Protein AF-A0A388M2E2-F1 (afdb_monomer_lite)

Structure (mmCIF, N/CA/C/O backbone):
data_AF-A0A388M2E2-F1
#
_entry.id   AF-A0A388M2E2-F1
#
loop_
_atom_site.group_PDB
_atom_site.id
_atom_site.type_symbol
_atom_site.label_atom_id
_atom_site.label_alt_id
_atom_site.label_comp_id
_atom_site.label_asym_id
_atom_site.label_entity_id
_atom_site.label_seq_id
_atom_site.pdbx_PDB_ins_code
_atom_site.Cartn_x
_atom_site.Cartn_y
_atom_site.Cartn_z
_atom_site.occupancy
_atom_site.B_iso_or_equiv
_atom_site.auth_seq_id
_atom_site.auth_comp_id
_atom_site.auth_asym_id
_atom_site.auth_atom_id
_atom_site.pdbx_PDB_model_num
ATOM 1 N N . MET A 1 1 ? -31.362 -16.263 59.468 1.00 65.19 1 MET A N 1
ATOM 2 C CA . MET A 1 1 ? -30.295 -15.289 59.127 1.00 65.19 1 MET A CA 1
ATOM 3 C C . MET A 1 1 ? -28.972 -15.953 58.742 1.00 65.19 1 MET A C 1
ATOM 5 O O . MET A 1 1 ? -28.504 -15.689 57.646 1.00 65.19 1 MET A O 1
ATOM 9 N N . LEU A 1 2 ? -28.395 -16.846 59.559 1.00 76.81 2 LEU A N 1
ATOM 10 C CA . LEU A 1 2 ? -27.082 -17.465 59.278 1.00 76.81 2 LEU A CA 1
ATOM 11 C C . LEU A 1 2 ? -26.987 -18.224 57.939 1.00 76.81 2 LEU A C 1
ATOM 13 O O . LEU A 1 2 ? -25.990 -18.076 57.237 1.00 76.81 2 LEU A O 1
ATOM 17 N N . ALA A 1 3 ? -28.031 -18.966 57.554 1.00 77.00 3 ALA A N 1
ATOM 18 C CA . ALA A 1 3 ? -28.066 -19.722 56.294 1.00 77.00 3 ALA A CA 1
ATOM 19 C C . ALA A 1 3 ? -28.029 -18.829 55.033 1.00 77.00 3 ALA A C 1
ATOM 21 O O . ALA A 1 3 ? -27.384 -19.166 54.045 1.00 77.00 3 ALA A O 1
ATOM 22 N N . LEU A 1 4 ? -28.668 -17.653 55.077 1.00 78.56 4 LEU A N 1
ATOM 23 C CA . LEU A 1 4 ? -28.657 -16.691 53.965 1.00 78.56 4 LEU A CA 1
ATOM 24 C C . LEU A 1 4 ? -27.279 -16.037 53.791 1.00 78.56 4 LEU A C 1
ATOM 26 O O . LEU A 1 4 ? -26.837 -15.812 52.668 1.00 78.56 4 LEU A O 1
ATOM 30 N N . ILE A 1 5 ? -26.580 -15.777 54.899 1.00 79.69 5 ILE A N 1
ATOM 31 C CA . ILE A 1 5 ? -25.233 -15.189 54.893 1.00 79.69 5 ILE A CA 1
ATOM 32 C C . ILE A 1 5 ? -24.210 -16.179 54.314 1.00 79.69 5 ILE A C 1
ATOM 34 O O . ILE A 1 5 ? -23.323 -15.785 53.558 1.00 79.69 5 ILE A O 1
ATOM 38 N N . THR A 1 6 ? -24.347 -17.473 54.618 1.00 83.44 6 THR A N 1
ATOM 39 C CA . THR A 1 6 ? -23.452 -18.515 54.084 1.00 83.44 6 THR A CA 1
ATOM 40 C C . THR A 1 6 ? -23.667 -18.756 52.591 1.00 83.44 6 THR A C 1
ATOM 42 O O . THR A 1 6 ? -22.693 -18.886 51.849 1.00 83.44 6 THR A O 1
ATOM 45 N N . GLU A 1 7 ? -24.918 -18.748 52.130 1.00 82.12 7 GLU A N 1
ATOM 46 C CA . GLU A 1 7 ? -25.260 -18.866 50.707 1.00 82.12 7 GLU A CA 1
ATOM 47 C C . GLU A 1 7 ? -24.773 -17.652 49.895 1.00 82.12 7 GLU A C 1
ATOM 49 O O . GLU A 1 7 ? -24.170 -17.812 48.831 1.00 82.12 7 GLU A O 1
ATOM 54 N N . ALA A 1 8 ? -24.951 -16.432 50.415 1.00 81.81 8 ALA A N 1
ATOM 55 C CA . ALA A 1 8 ? -24.450 -15.215 49.775 1.00 81.81 8 ALA A CA 1
ATOM 56 C C . ALA A 1 8 ? -22.916 -15.213 49.652 1.00 81.81 8 ALA A C 1
ATOM 58 O O . ALA A 1 8 ? -22.382 -14.855 48.600 1.00 81.81 8 ALA A O 1
ATOM 59 N N . LYS A 1 9 ? -22.204 -15.680 50.687 1.00 88.44 9 LYS A N 1
ATOM 60 C CA . LYS A 1 9 ? -20.740 -15.802 50.671 1.00 88.44 9 LYS A CA 1
ATOM 61 C C . LYS A 1 9 ? -20.256 -16.821 49.635 1.00 88.44 9 LYS A C 1
ATOM 63 O O . LYS A 1 9 ? -19.400 -16.489 48.823 1.00 88.44 9 LYS A O 1
ATOM 68 N N . LYS A 1 10 ? -20.884 -18.002 49.564 1.00 87.94 10 LYS A N 1
ATOM 69 C CA . LYS A 1 10 ? -20.592 -18.998 48.516 1.00 87.94 10 LYS A CA 1
ATOM 70 C C . LYS A 1 10 ? -20.778 -18.435 47.107 1.00 87.94 10 LYS A C 1
ATOM 72 O O . LYS A 1 10 ? -19.951 -18.688 46.234 1.00 87.94 10 LYS A O 1
ATOM 77 N N . ARG A 1 11 ? -21.843 -17.664 46.865 1.00 83.56 11 ARG A N 1
ATOM 78 C CA . ARG A 1 11 ? -22.083 -17.042 45.551 1.00 83.56 11 ARG A CA 1
ATOM 79 C C . ARG A 1 11 ? -21.038 -15.984 45.210 1.00 83.56 11 ARG A C 1
ATOM 81 O O . ARG A 1 11 ? -20.602 -15.936 44.062 1.00 83.56 11 ARG A O 1
ATOM 88 N N . ALA A 1 12 ? -20.613 -15.184 46.187 1.00 84.75 12 ALA A N 1
ATOM 89 C CA . ALA A 1 12 ? -19.536 -14.214 46.007 1.00 84.75 12 ALA A CA 1
ATOM 90 C C . ALA A 1 12 ? -18.203 -14.902 45.660 1.00 84.75 12 ALA A C 1
ATOM 92 O O . ALA A 1 12 ? -17.542 -14.497 44.705 1.00 84.75 12 ALA A O 1
ATOM 93 N N . ASP A 1 13 ? -17.860 -15.991 46.352 1.00 87.94 13 ASP A N 1
ATOM 94 C CA . ASP A 1 13 ? -16.631 -16.754 46.100 1.00 87.94 13 ASP A CA 1
ATOM 95 C C . ASP A 1 13 ? -16.640 -17.410 44.705 1.00 87.94 13 ASP A C 1
ATOM 97 O O . ASP A 1 13 ? -15.651 -17.357 43.970 1.00 87.94 13 ASP A O 1
ATOM 101 N N . VAL A 1 14 ? -17.784 -17.963 44.280 1.00 88.12 14 VAL A N 1
ATOM 102 C CA . VAL A 1 14 ? -17.957 -18.527 42.928 1.00 88.12 14 VAL A CA 1
ATOM 103 C C . VAL A 1 14 ? -17.875 -17.442 41.848 1.00 88.12 14 VAL A C 1
ATOM 105 O O . VAL A 1 14 ? -17.268 -17.665 40.797 1.00 88.12 14 VAL A O 1
ATOM 108 N N . ALA A 1 15 ? -18.455 -16.263 42.088 1.00 87.69 15 ALA A N 1
ATOM 109 C CA . ALA A 1 15 ? -18.378 -15.133 41.165 1.00 87.69 15 ALA A CA 1
ATOM 110 C C . ALA A 1 15 ? -16.941 -14.599 41.034 1.00 87.69 15 ALA A C 1
ATOM 112 O O . ALA A 1 15 ? -16.475 -14.363 39.917 1.00 87.69 15 ALA A O 1
ATOM 113 N N . ALA A 1 16 ? -16.208 -14.490 42.146 1.00 87.50 16 ALA A N 1
ATOM 114 C CA . ALA A 1 16 ? -14.804 -14.088 42.158 1.00 87.50 16 ALA A CA 1
ATOM 115 C C . ALA A 1 16 ? -13.913 -15.098 41.413 1.00 87.50 16 ALA A C 1
ATOM 117 O O . ALA A 1 16 ? -13.085 -14.706 40.589 1.00 87.50 16 ALA A O 1
ATOM 118 N N . ALA A 1 17 ? -14.132 -16.400 41.622 1.00 89.38 17 ALA A N 1
ATOM 119 C CA . ALA A 1 17 ? -13.408 -17.454 40.913 1.00 89.38 17 ALA A CA 1
ATOM 120 C C . ALA A 1 17 ? -13.684 -17.443 39.397 1.00 89.38 17 ALA A C 1
ATOM 122 O O . ALA A 1 17 ? -12.762 -17.626 38.598 1.00 89.38 17 ALA A O 1
ATOM 123 N N . LYS A 1 18 ? -14.935 -17.189 38.980 1.00 88.62 18 LYS A N 1
ATOM 124 C CA . LYS A 1 18 ? -15.288 -17.022 37.559 1.00 88.62 18 LYS A CA 1
ATOM 125 C C . LYS A 1 18 ? -14.625 -15.794 36.938 1.00 88.62 18 LYS A C 1
ATOM 127 O O . LYS A 1 18 ? -14.090 -15.908 35.840 1.00 88.62 18 LYS A O 1
ATOM 132 N N . LYS A 1 19 ? -14.635 -14.651 37.632 1.00 90.06 19 LYS A N 1
ATOM 133 C CA . LYS A 1 19 ? -13.998 -13.415 37.154 1.00 90.06 19 LYS A CA 1
ATOM 134 C C . LYS A 1 19 ? -12.493 -13.605 36.960 1.00 90.06 19 LYS A C 1
ATOM 136 O O . LYS A 1 19 ? -11.978 -13.275 35.900 1.00 90.06 19 LYS A O 1
ATOM 141 N N . LYS A 1 20 ? -11.820 -14.235 37.927 1.00 91.38 20 LYS A N 1
ATOM 142 C CA . LYS A 1 20 ? -10.388 -14.542 37.830 1.00 91.38 20 LYS A CA 1
ATOM 143 C C . LYS A 1 20 ? -10.070 -15.450 36.636 1.00 91.38 20 LYS A C 1
ATOM 145 O O . LYS A 1 20 ? -9.162 -15.157 35.873 1.00 91.38 20 LYS A O 1
ATOM 150 N N . LYS A 1 21 ? -10.876 -16.496 36.404 1.00 89.94 21 LYS A N 1
ATOM 151 C CA . LYS A 1 21 ? -10.732 -17.349 35.210 1.00 89.94 21 LYS A CA 1
ATOM 152 C C . LYS A 1 21 ? -10.938 -16.591 33.894 1.00 89.94 21 LYS A C 1
ATOM 154 O O . LYS A 1 21 ? -10.270 -16.913 32.918 1.00 89.94 21 LYS A O 1
ATOM 159 N N . ALA A 1 22 ? -11.862 -15.632 33.850 1.00 89.00 22 ALA A N 1
ATOM 160 C CA . ALA A 1 22 ? -12.088 -14.813 32.661 1.00 89.00 22 ALA A CA 1
ATOM 161 C C . ALA A 1 22 ? -10.900 -13.877 32.384 1.00 89.00 22 ALA A C 1
ATOM 163 O O . ALA A 1 22 ? -10.434 -13.823 31.250 1.00 89.00 22 ALA A O 1
ATOM 164 N N . GLU A 1 23 ? -10.364 -13.224 33.419 1.00 90.75 23 GLU A N 1
ATOM 165 C CA . GLU A 1 23 ? -9.167 -12.377 33.311 1.00 90.75 23 GLU A CA 1
ATOM 166 C C . GLU A 1 23 ? -7.929 -13.180 32.883 1.00 90.75 23 GLU A C 1
ATOM 168 O O . GLU A 1 23 ? -7.168 -12.736 32.024 1.00 90.75 23 GLU A O 1
ATOM 173 N N . ASP A 1 24 ? -7.736 -14.384 33.428 1.00 92.44 24 ASP A N 1
ATOM 174 C CA . ASP A 1 24 ? -6.622 -15.257 33.041 1.00 92.44 24 ASP A CA 1
ATOM 175 C C . ASP A 1 24 ? -6.755 -15.728 31.578 1.00 92.44 24 ASP A C 1
ATOM 177 O O . ASP A 1 24 ? -5.767 -15.770 30.841 1.00 92.44 24 ASP A O 1
ATOM 181 N N . ALA A 1 25 ? -7.979 -16.019 31.120 1.00 92.38 25 ALA A N 1
ATOM 182 C CA . ALA A 1 25 ? -8.248 -16.373 29.726 1.00 92.38 25 ALA A CA 1
ATOM 183 C C . ALA A 1 25 ? -8.039 -15.189 28.762 1.00 92.38 25 ALA A C 1
ATOM 185 O O . ALA A 1 25 ? -7.549 -15.380 27.648 1.00 92.38 25 ALA A O 1
ATOM 186 N N . GLU A 1 26 ? -8.385 -13.969 29.175 1.00 90.75 26 GLU A N 1
ATOM 187 C CA . GLU A 1 26 ? -8.148 -12.752 28.393 1.00 90.75 26 GLU A CA 1
ATOM 188 C C . GLU A 1 26 ? -6.651 -12.434 28.287 1.00 90.75 26 GLU A C 1
ATOM 190 O O . GLU A 1 26 ? -6.152 -12.189 27.188 1.00 90.75 26 GLU A O 1
ATOM 195 N N . LYS A 1 27 ? -5.899 -12.557 29.389 1.00 93.19 27 LYS A N 1
ATOM 196 C CA . LYS A 1 27 ? -4.433 -12.429 29.376 1.00 93.19 27 LYS A CA 1
ATOM 197 C C . LYS A 1 27 ? -3.777 -13.447 28.449 1.00 93.19 27 LYS A C 1
ATOM 199 O O . LYS A 1 27 ? -2.892 -13.078 27.681 1.00 93.19 27 LYS A O 1
ATOM 204 N N . ALA A 1 28 ? -4.226 -14.703 28.476 1.00 93.81 28 ALA A N 1
ATOM 205 C CA . ALA A 1 28 ? -3.719 -15.735 27.574 1.00 93.81 28 ALA A CA 1
ATOM 206 C C . ALA A 1 28 ? -3.983 -15.394 26.096 1.00 93.81 28 ALA A C 1
ATOM 208 O O . ALA A 1 28 ? -3.112 -15.594 25.251 1.00 93.81 28 ALA A O 1
ATOM 209 N N . ARG A 1 29 ? -5.156 -14.826 25.781 1.00 93.94 29 ARG A N 1
ATOM 210 C CA . ARG A 1 29 ? -5.484 -14.361 24.424 1.00 93.94 29 ARG A CA 1
ATOM 211 C C . ARG A 1 29 ? -4.607 -13.198 23.975 1.00 93.94 29 ARG A C 1
ATOM 213 O O . ARG A 1 29 ? -4.099 -13.240 22.860 1.00 93.94 29 ARG A O 1
ATOM 220 N N . LEU A 1 30 ? -4.402 -12.194 24.827 1.00 94.12 30 LEU A N 1
ATOM 221 C CA . LEU A 1 30 ? -3.524 -11.061 24.514 1.00 94.12 30 LEU A CA 1
ATOM 222 C C . LEU A 1 30 ? -2.086 -11.518 24.249 1.00 94.12 30 LEU A C 1
ATOM 224 O O . LEU A 1 30 ? -1.450 -11.048 23.310 1.00 94.12 30 LEU A O 1
ATOM 228 N N . LEU A 1 31 ? -1.599 -12.481 25.033 1.00 95.12 31 LEU A N 1
ATOM 229 C CA . LEU A 1 31 ? -0.253 -13.025 24.878 1.00 95.12 31 LEU A CA 1
ATOM 230 C C . LEU A 1 31 ? -0.099 -13.796 23.555 1.00 95.12 31 LEU A C 1
ATOM 232 O O . LEU A 1 31 ? 0.913 -13.641 22.877 1.00 95.12 31 LEU A O 1
ATOM 236 N N . ALA A 1 32 ? -1.122 -14.552 23.144 1.00 93.56 32 ALA A N 1
ATOM 237 C CA . ALA A 1 32 ? -1.141 -15.229 21.846 1.00 93.56 32 ALA A CA 1
ATOM 238 C C . ALA A 1 32 ? -1.158 -14.242 20.662 1.00 93.56 32 ALA A C 1
ATOM 240 O O . ALA A 1 32 ? -0.461 -14.458 19.673 1.00 93.56 32 ALA A O 1
ATOM 241 N N . ILE A 1 33 ? -1.913 -13.141 20.770 1.00 92.62 33 ILE A N 1
ATOM 242 C CA . ILE A 1 33 ? -1.956 -12.091 19.738 1.00 92.62 33 ILE A CA 1
ATOM 243 C C . ILE A 1 33 ? -0.591 -11.407 19.601 1.00 92.62 33 ILE A C 1
ATOM 245 O O . ILE A 1 33 ? -0.113 -11.221 18.484 1.00 92.62 33 ILE A O 1
ATOM 249 N N . GLU A 1 34 ? 0.064 -11.069 20.715 1.00 92.44 34 GLU A N 1
ATOM 250 C CA . GLU A 1 34 ? 1.387 -10.436 20.673 1.00 92.44 34 GLU A CA 1
ATOM 251 C C . GLU A 1 34 ? 2.455 -11.388 20.117 1.00 92.44 34 GLU A C 1
ATOM 253 O O . GLU A 1 34 ? 3.301 -10.969 19.329 1.00 92.44 34 GLU A O 1
ATOM 258 N N . GLN A 1 35 ? 2.394 -12.682 20.448 1.00 93.56 35 GLN A N 1
ATOM 259 C CA . GLN A 1 35 ? 3.287 -13.681 19.854 1.00 93.56 35 GLN A CA 1
ATOM 260 C C . GLN A 1 35 ? 3.105 -13.793 18.338 1.00 93.56 35 GLN A C 1
ATOM 262 O O . GLN A 1 35 ? 4.100 -13.815 17.613 1.00 93.56 35 GLN A O 1
ATOM 267 N N . GLN A 1 36 ? 1.859 -13.814 17.855 1.00 91.69 36 GLN A N 1
ATOM 268 C CA . GLN A 1 36 ? 1.579 -13.826 16.420 1.00 91.69 36 GLN A CA 1
ATOM 269 C C . GLN A 1 36 ? 2.138 -12.570 15.743 1.00 91.69 36 GLN A C 1
ATOM 271 O O . GLN A 1 36 ? 2.840 -12.671 14.740 1.00 91.69 36 GLN A O 1
ATOM 276 N N . ARG A 1 37 ? 1.911 -11.392 16.341 1.00 92.44 37 ARG A N 1
ATOM 277 C CA . ARG A 1 37 ? 2.436 -10.116 15.836 1.00 92.44 37 ARG A CA 1
ATOM 278 C C . ARG A 1 37 ? 3.959 -10.145 15.705 1.00 92.44 37 ARG A C 1
ATOM 280 O O . ARG A 1 37 ? 4.489 -9.709 14.688 1.00 92.44 37 ARG A O 1
ATOM 287 N N . GLN A 1 38 ? 4.663 -10.670 16.710 1.00 92.75 38 GLN A N 1
ATOM 288 C CA . GLN A 1 38 ? 6.124 -10.774 16.679 1.00 92.75 38 GLN A CA 1
ATOM 289 C C . GLN A 1 38 ? 6.629 -11.759 15.623 1.00 92.75 38 GLN A C 1
ATOM 291 O O . GLN A 1 38 ? 7.652 -11.491 14.992 1.00 92.75 38 GLN A O 1
ATOM 296 N N . GLN A 1 39 ? 5.927 -12.874 15.402 1.00 90.44 39 GLN A N 1
ATOM 297 C CA . GLN A 1 39 ? 6.268 -13.803 14.324 1.00 90.44 39 GLN A CA 1
ATOM 298 C C . GLN A 1 39 ? 6.096 -13.146 12.957 1.00 90.44 39 GLN A C 1
ATOM 300 O O . GLN A 1 39 ? 7.040 -13.157 12.169 1.00 90.44 39 GLN A O 1
ATOM 305 N N . ASP A 1 40 ? 4.952 -12.504 12.717 1.00 89.19 40 ASP A N 1
ATOM 306 C CA . ASP A 1 40 ? 4.664 -11.811 11.461 1.00 89.19 40 ASP A CA 1
ATOM 307 C C . ASP A 1 40 ? 5.710 -10.708 11.191 1.00 89.19 40 ASP A C 1
ATOM 309 O O . ASP A 1 40 ? 6.256 -10.599 10.085 1.00 89.19 40 ASP A O 1
ATOM 313 N N . GLU A 1 41 ? 6.077 -9.943 12.226 1.00 90.25 41 GLU A N 1
ATOM 314 C CA . GLU A 1 41 ? 7.121 -8.914 12.170 1.00 90.25 41 GLU A CA 1
ATOM 315 C C . GLU A 1 41 ? 8.513 -9.503 11.866 1.00 90.25 41 GLU A C 1
ATOM 317 O O . GLU A 1 41 ? 9.282 -8.930 11.091 1.00 90.25 41 GLU A O 1
ATOM 322 N N . ALA A 1 42 ? 8.847 -10.671 12.418 1.00 89.81 42 ALA A N 1
ATOM 323 C CA . ALA A 1 42 ? 10.105 -11.351 12.120 1.00 89.81 42 ALA A CA 1
ATOM 324 C C . ALA A 1 42 ? 10.152 -11.844 10.664 1.00 89.81 42 ALA A C 1
ATOM 326 O O . ALA A 1 42 ? 11.127 -11.578 9.959 1.00 89.81 42 ALA A O 1
ATOM 327 N N . THR A 1 43 ? 9.087 -12.489 10.175 1.00 87.88 43 THR A N 1
ATOM 328 C CA . THR A 1 43 ? 9.005 -12.946 8.775 1.00 87.88 43 THR A CA 1
ATOM 329 C C . THR A 1 43 ? 9.103 -11.800 7.774 1.00 87.88 43 THR A C 1
ATOM 331 O O . THR A 1 43 ? 9.783 -11.930 6.754 1.00 87.88 43 THR A O 1
ATOM 334 N N . THR A 1 44 ? 8.462 -10.664 8.059 1.00 85.44 44 THR A N 1
ATOM 335 C CA . THR A 1 44 ? 8.522 -9.489 7.177 1.00 85.44 44 THR A CA 1
ATOM 336 C C . THR A 1 44 ? 9.921 -8.873 7.151 1.00 85.44 44 THR A C 1
ATOM 338 O O . THR A 1 44 ? 10.428 -8.582 6.066 1.00 85.44 44 THR A O 1
ATOM 341 N N . LYS A 1 45 ? 10.598 -8.769 8.304 1.00 88.12 45 LYS A N 1
ATOM 342 C CA . LY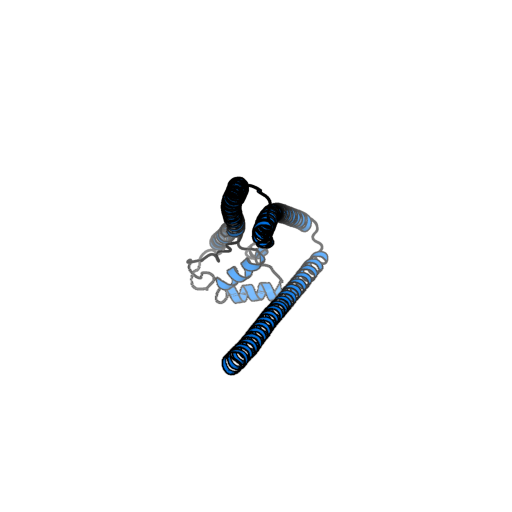S A 1 45 ? 11.997 -8.313 8.390 1.00 88.12 45 LYS A CA 1
ATOM 343 C C . LYS A 1 45 ? 12.959 -9.208 7.607 1.00 88.12 45 LYS A C 1
ATOM 345 O O . LYS A 1 45 ? 13.802 -8.697 6.873 1.00 88.12 45 LYS A O 1
ATOM 350 N N . THR A 1 46 ? 12.827 -10.532 7.712 1.00 90.12 46 THR A N 1
ATOM 351 C CA . THR A 1 46 ? 13.683 -11.469 6.963 1.00 90.12 46 THR A CA 1
ATOM 352 C C . THR A 1 46 ? 13.494 -11.332 5.452 1.00 90.12 46 THR A C 1
ATOM 354 O O . THR A 1 46 ? 14.478 -11.300 4.712 1.00 90.12 46 THR A O 1
ATOM 357 N N . ALA A 1 47 ? 12.249 -11.206 4.986 1.00 83.00 47 ALA A N 1
ATOM 358 C CA . ALA A 1 47 ? 11.959 -11.050 3.563 1.00 83.00 47 ALA A CA 1
ATOM 359 C C . ALA A 1 47 ? 12.520 -9.736 2.987 1.00 83.00 47 ALA A C 1
ATOM 361 O O . ALA A 1 47 ? 13.025 -9.719 1.859 1.00 83.00 47 ALA A O 1
ATOM 362 N N . ASP A 1 48 ? 12.451 -8.640 3.748 1.00 76.81 48 ASP A N 1
ATOM 363 C CA . ASP A 1 48 ? 12.983 -7.351 3.298 1.00 76.81 48 ASP A CA 1
ATOM 364 C C . ASP A 1 48 ? 14.520 -7.337 3.264 1.00 76.81 48 ASP A C 1
ATOM 366 O O . ASP A 1 48 ? 15.116 -6.856 2.296 1.00 76.81 48 ASP A O 1
ATOM 370 N N . GLU A 1 49 ? 15.173 -7.968 4.245 1.00 83.38 49 GLU A N 1
ATOM 371 C CA . GLU A 1 49 ? 16.631 -8.131 4.250 1.00 83.38 49 GLU A CA 1
ATOM 372 C C . GLU A 1 49 ? 17.107 -8.964 3.051 1.00 83.38 49 GLU A C 1
ATOM 374 O O . GLU A 1 49 ? 18.020 -8.557 2.328 1.00 83.38 49 GLU A O 1
ATOM 379 N N . GLU A 1 50 ? 16.441 -10.081 2.744 1.00 81.00 50 GLU A N 1
ATOM 380 C CA . GLU A 1 50 ? 16.780 -10.899 1.575 1.00 81.00 50 GLU A CA 1
ATOM 381 C C . GLU A 1 50 ? 16.607 -10.111 0.263 1.00 81.00 50 GLU A C 1
ATOM 383 O O . GLU A 1 50 ? 17.455 -10.154 -0.639 1.00 81.00 50 GLU A O 1
ATOM 388 N N . ARG A 1 51 ? 15.531 -9.321 0.157 1.00 76.12 51 ARG A N 1
ATOM 389 C CA . ARG A 1 51 ? 15.298 -8.432 -0.986 1.00 76.12 51 ARG A CA 1
ATOM 390 C C . ARG A 1 51 ? 16.395 -7.372 -1.109 1.00 76.12 51 ARG A C 1
ATOM 392 O O . ARG A 1 51 ? 16.827 -7.072 -2.227 1.00 76.12 51 ARG A O 1
ATOM 399 N N . ASN A 1 52 ? 16.854 -6.805 0.002 1.00 72.19 52 ASN A N 1
ATOM 400 C CA . ASN A 1 52 ? 17.931 -5.816 0.021 1.00 72.19 52 ASN A CA 1
ATOM 401 C C . ASN A 1 52 ? 19.277 -6.427 -0.363 1.00 72.19 52 ASN A C 1
ATOM 403 O O . ASN A 1 52 ? 19.991 -5.846 -1.183 1.00 72.19 52 ASN A O 1
ATOM 407 N N . GLN A 1 53 ? 19.589 -7.632 0.109 1.00 75.75 53 GLN A N 1
ATOM 408 C CA . GLN A 1 53 ? 20.798 -8.344 -0.303 1.00 75.75 53 GLN A CA 1
ATOM 409 C C . GLN A 1 53 ? 20.803 -8.654 -1.802 1.00 75.75 53 GLN A C 1
ATOM 411 O O . GLN A 1 53 ? 21.807 -8.416 -2.481 1.00 75.75 53 GLN A O 1
ATOM 416 N N . ARG A 1 54 ? 19.668 -9.099 -2.358 1.00 73.62 54 ARG A N 1
ATOM 417 C CA . ARG A 1 54 ? 19.521 -9.312 -3.808 1.00 73.62 54 ARG A CA 1
ATOM 418 C C . ARG A 1 54 ? 19.740 -8.016 -4.592 1.00 73.62 54 ARG A C 1
ATOM 420 O O . ARG A 1 54 ? 20.499 -8.017 -5.559 1.00 73.62 54 ARG A O 1
ATOM 427 N N . ARG A 1 55 ? 19.147 -6.899 -4.147 1.00 70.69 55 ARG A N 1
ATOM 428 C CA . ARG A 1 55 ? 19.351 -5.573 -4.760 1.00 70.69 55 ARG A CA 1
ATOM 429 C C . ARG A 1 55 ? 20.815 -5.138 -4.713 1.00 70.69 55 ARG A C 1
ATOM 431 O O . ARG A 1 55 ? 21.345 -4.706 -5.730 1.00 70.69 55 ARG A O 1
ATOM 438 N N . LYS A 1 56 ? 21.487 -5.319 -3.574 1.00 72.00 56 LYS A N 1
ATOM 439 C CA . LYS A 1 56 ? 22.904 -4.970 -3.398 1.00 72.00 56 LYS A CA 1
ATOM 440 C C . LYS A 1 56 ? 23.817 -5.794 -4.310 1.00 72.00 56 LYS A C 1
ATOM 442 O O . LYS A 1 56 ? 24.761 -5.254 -4.879 1.00 72.00 56 LYS A O 1
ATOM 447 N N . LYS A 1 57 ? 23.514 -7.084 -4.505 1.00 75.38 57 LYS A N 1
ATOM 448 C CA . LYS A 1 57 ? 24.256 -7.961 -5.424 1.00 75.38 57 LYS A CA 1
ATOM 449 C C . LYS A 1 57 ? 24.093 -7.537 -6.886 1.00 75.38 57 LYS A C 1
ATOM 451 O O . LYS A 1 57 ? 25.086 -7.498 -7.606 1.00 75.38 57 LYS A O 1
ATOM 456 N N . ILE A 1 58 ? 22.871 -7.193 -7.301 1.00 69.62 58 ILE A N 1
ATOM 457 C CA . ILE A 1 58 ? 22.588 -6.686 -8.653 1.00 69.62 58 ILE A CA 1
ATOM 458 C C . ILE A 1 58 ? 23.322 -5.361 -8.875 1.00 69.62 58 ILE A C 1
ATOM 460 O O . ILE A 1 58 ? 24.090 -5.246 -9.824 1.00 69.62 58 ILE A O 1
ATOM 464 N N . PHE A 1 59 ? 23.174 -4.412 -7.947 1.00 55.72 59 PHE A N 1
ATOM 465 C CA . PHE A 1 59 ? 23.798 -3.094 -8.039 1.00 55.72 59 PHE A CA 1
ATOM 466 C C . PHE A 1 59 ? 25.328 -3.177 -8.149 1.00 55.72 59 PHE A C 1
ATOM 468 O O . PHE A 1 59 ? 25.919 -2.538 -9.012 1.00 55.72 59 PHE A O 1
ATOM 475 N N . ASN A 1 60 ? 25.976 -4.021 -7.338 1.00 60.00 60 ASN A N 1
ATOM 476 C CA . ASN A 1 60 ? 27.432 -4.188 -7.373 1.00 60.00 60 ASN A CA 1
ATOM 477 C C . ASN A 1 60 ? 27.936 -4.949 -8.614 1.00 60.00 60 ASN A C 1
ATOM 479 O O . ASN A 1 60 ? 29.057 -4.704 -9.059 1.00 60.00 60 ASN A O 1
ATOM 483 N N . GLY A 1 61 ? 27.151 -5.890 -9.147 1.00 59.25 61 GLY A N 1
ATOM 484 C CA . GLY A 1 61 ? 27.511 -6.647 -10.350 1.00 59.25 61 GLY A CA 1
ATOM 485 C C . GLY A 1 61 ? 27.388 -5.812 -11.625 1.00 59.25 61 GLY A C 1
ATOM 486 O O . GLY A 1 61 ? 28.282 -5.835 -12.468 1.00 59.25 61 GLY A O 1
ATOM 487 N N . GLU A 1 62 ? 26.312 -5.033 -11.729 1.00 52.25 62 GLU A N 1
ATOM 488 C CA . GLU A 1 62 ? 26.008 -4.194 -12.891 1.00 52.25 62 GLU A CA 1
ATOM 489 C C . GLU A 1 62 ? 26.967 -2.997 -13.004 1.00 52.25 62 GLU A C 1
ATOM 491 O O . GLU A 1 62 ? 27.408 -2.660 -14.103 1.00 52.25 62 GLU A O 1
ATOM 496 N N . TRP A 1 63 ? 27.376 -2.409 -11.872 1.00 47.34 63 TRP A N 1
ATOM 497 C CA . TRP A 1 63 ? 28.378 -1.337 -11.859 1.00 47.34 63 TRP A CA 1
ATOM 498 C C . TRP A 1 63 ? 29.783 -1.821 -12.241 1.00 47.34 63 TRP A C 1
ATOM 500 O O . TRP A 1 63 ? 30.447 -1.174 -13.049 1.00 47.34 63 TRP A O 1
ATOM 510 N N . ARG A 1 64 ? 30.233 -2.973 -11.716 1.00 52.03 64 ARG A N 1
ATOM 511 C CA . ARG A 1 64 ? 31.594 -3.495 -11.954 1.00 52.03 64 ARG A CA 1
ATOM 512 C C . ARG A 1 64 ? 31.846 -3.829 -13.427 1.00 52.03 64 ARG A C 1
ATOM 514 O O . ARG A 1 64 ? 32.875 -3.435 -13.965 1.00 52.03 64 ARG A O 1
ATOM 521 N N . ALA A 1 65 ? 30.883 -4.476 -14.086 1.00 54.41 65 ALA A N 1
ATOM 522 C CA . ALA A 1 65 ? 30.989 -4.848 -15.500 1.00 54.41 65 ALA A CA 1
ATOM 523 C C . ALA A 1 65 ? 31.019 -3.630 -16.446 1.00 54.41 65 ALA A C 1
ATOM 525 O O . ALA A 1 65 ? 31.495 -3.723 -17.576 1.00 54.41 65 ALA A O 1
ATOM 526 N N . LYS A 1 66 ? 30.508 -2.478 -15.995 1.00 49.75 66 LYS A N 1
ATOM 527 C CA . LYS A 1 66 ? 30.413 -1.257 -16.801 1.00 49.75 66 LYS A CA 1
ATOM 528 C C . LYS A 1 66 ? 31.658 -0.376 -16.701 1.00 49.75 66 LYS A C 1
ATOM 530 O O . LYS A 1 66 ? 32.016 0.253 -17.688 1.00 49.75 66 LYS A O 1
ATOM 535 N N . THR A 1 67 ? 32.344 -0.381 -15.557 1.00 50.12 67 THR A N 1
ATOM 536 C CA . THR A 1 67 ? 33.642 0.298 -15.370 1.00 50.12 67 THR A CA 1
ATOM 537 C C . THR A 1 67 ? 34.795 -0.341 -16.150 1.00 50.12 67 THR A C 1
ATOM 539 O O . THR A 1 67 ? 35.777 0.336 -16.432 1.00 50.12 67 THR A O 1
ATOM 542 N N . GLU A 1 68 ? 34.679 -1.617 -16.523 1.00 53.00 68 GLU A N 1
ATOM 543 C CA . GLU A 1 68 ? 35.717 -2.363 -17.256 1.00 53.00 68 GLU A CA 1
ATOM 544 C C . GLU A 1 68 ? 35.653 -2.161 -18.786 1.00 53.00 68 GLU A C 1
ATOM 546 O O . GLU A 1 68 ? 36.657 -2.321 -19.477 1.00 53.00 68 GLU A O 1
ATOM 551 N N . ASN A 1 69 ? 34.508 -1.725 -19.329 1.00 52.34 69 ASN A N 1
ATOM 552 C CA . ASN A 1 69 ? 34.311 -1.480 -20.762 1.00 52.34 69 ASN A CA 1
ATOM 553 C C . ASN A 1 69 ? 34.487 0.015 -21.097 1.00 52.34 69 ASN A C 1
ATOM 555 O O . ASN A 1 69 ? 33.520 0.774 -21.139 1.00 52.34 69 ASN A O 1
ATOM 559 N N . GLY A 1 70 ? 35.727 0.447 -21.341 1.00 52.25 70 GLY A N 1
ATOM 560 C CA . GLY A 1 70 ? 36.137 1.845 -21.564 1.00 52.25 70 GLY A CA 1
ATOM 561 C C . GLY A 1 70 ? 35.611 2.551 -22.831 1.00 52.25 70 GLY A C 1
ATOM 562 O O . GLY A 1 70 ? 36.404 2.961 -23.675 1.00 52.25 70 GLY A O 1
ATOM 563 N N . LYS A 1 71 ? 34.293 2.755 -22.963 1.00 53.69 71 LYS A N 1
ATOM 564 C CA . LYS A 1 71 ? 33.675 3.675 -23.943 1.00 53.69 71 LYS A CA 1
ATOM 565 C C . LYS A 1 71 ? 33.014 4.853 -23.224 1.00 53.69 71 LYS A C 1
ATOM 567 O O . LYS A 1 71 ? 31.895 4.745 -22.732 1.00 53.69 71 LYS A O 1
ATOM 572 N N . MET A 1 72 ? 33.723 5.977 -23.166 1.00 51.22 72 MET A N 1
ATOM 573 C CA . MET A 1 72 ? 33.381 7.137 -22.332 1.00 51.22 72 MET A CA 1
ATOM 574 C C . MET A 1 72 ? 32.201 7.972 -22.878 1.00 51.22 72 MET A C 1
ATOM 576 O O . MET A 1 72 ? 31.347 8.397 -22.111 1.00 51.22 72 MET A O 1
ATOM 580 N N . GLU A 1 73 ? 32.050 8.110 -24.194 1.00 53.59 73 GLU A N 1
ATOM 581 C CA . GLU A 1 73 ? 31.051 9.007 -24.814 1.00 53.59 73 GLU A CA 1
ATOM 582 C C . GLU A 1 73 ? 29.605 8.459 -24.756 1.00 53.59 73 GLU A C 1
ATOM 584 O O . GLU A 1 73 ? 28.644 9.172 -24.474 1.00 53.59 73 GLU A O 1
ATOM 589 N N . GLU A 1 74 ? 29.433 7.141 -24.906 1.00 57.59 74 GLU A N 1
ATOM 590 C CA . GLU A 1 74 ? 28.142 6.471 -24.677 1.00 57.59 74 GLU A CA 1
ATOM 591 C C . GLU A 1 74 ? 27.801 6.395 -23.174 1.00 57.59 74 GLU A C 1
ATOM 593 O O . GLU A 1 74 ? 26.635 6.263 -22.788 1.00 57.59 74 GLU A O 1
ATOM 598 N N . SER A 1 75 ? 28.822 6.490 -22.313 1.00 62.38 75 SER A N 1
ATOM 599 C CA . SER A 1 75 ? 28.656 6.494 -20.862 1.00 62.38 75 SER A CA 1
ATOM 600 C C . SER A 1 75 ? 28.092 7.820 -20.355 1.00 62.38 75 SER A C 1
ATOM 602 O O . SER A 1 75 ? 27.241 7.784 -19.477 1.00 62.38 75 SER A O 1
ATOM 604 N N . GLU A 1 76 ? 28.441 8.961 -20.959 1.00 62.34 76 GLU A N 1
ATOM 605 C CA . GLU A 1 76 ? 27.926 10.284 -20.570 1.00 62.34 76 GLU A CA 1
ATOM 606 C C . GLU A 1 76 ? 26.414 10.408 -20.798 1.00 62.34 76 GLU A C 1
ATOM 608 O O . GLU A 1 76 ? 25.676 10.775 -19.883 1.00 62.34 76 GLU A O 1
ATOM 613 N N . ASN A 1 77 ? 25.918 9.987 -21.967 1.00 67.88 77 ASN A N 1
ATOM 614 C CA . ASN A 1 77 ? 24.478 9.965 -22.259 1.00 67.88 77 ASN A CA 1
ATOM 615 C C . ASN A 1 77 ? 23.714 8.979 -21.358 1.00 67.88 77 ASN A C 1
ATOM 617 O O . ASN A 1 77 ? 22.599 9.262 -20.914 1.00 67.88 77 ASN A O 1
ATOM 621 N N . LYS A 1 78 ? 24.317 7.826 -21.037 1.00 67.44 78 LYS A N 1
ATOM 622 C CA . LYS A 1 78 ? 23.743 6.864 -20.081 1.00 67.44 78 LYS A CA 1
ATOM 623 C C . LYS A 1 78 ? 23.734 7.428 -18.658 1.00 67.44 78 LYS A C 1
ATOM 625 O O . LYS A 1 78 ? 22.738 7.263 -17.962 1.00 67.44 78 LYS A O 1
ATOM 630 N N . ILE A 1 79 ? 24.794 8.117 -18.237 1.00 73.75 79 ILE A N 1
ATOM 631 C CA . ILE A 1 79 ? 24.888 8.795 -16.937 1.00 73.75 79 ILE A CA 1
ATOM 632 C C . ILE A 1 79 ? 23.810 9.876 -16.837 1.00 73.75 79 ILE A C 1
ATOM 634 O O . ILE A 1 79 ? 23.068 9.879 -15.860 1.00 73.75 79 ILE A O 1
ATOM 638 N N . ALA A 1 80 ? 23.648 10.720 -17.857 1.00 69.81 80 ALA A N 1
ATOM 639 C CA . ALA A 1 80 ? 22.598 11.736 -17.895 1.00 69.81 80 ALA A CA 1
ATOM 640 C C . ALA A 1 80 ? 21.189 11.121 -17.790 1.00 69.81 80 ALA A C 1
ATOM 642 O O . ALA A 1 80 ? 20.363 11.595 -17.011 1.00 69.81 80 ALA A O 1
ATOM 643 N N . LEU A 1 81 ? 20.928 10.017 -18.503 1.00 76.88 81 LEU A N 1
ATOM 644 C CA . LEU A 1 81 ? 19.655 9.294 -18.428 1.00 76.88 81 LEU A CA 1
ATOM 645 C C . LEU A 1 81 ? 19.397 8.705 -17.032 1.00 76.88 81 LEU A C 1
ATOM 647 O O . LEU A 1 81 ? 18.286 8.815 -16.509 1.00 76.88 81 LEU A O 1
ATOM 651 N N . TYR A 1 82 ? 20.406 8.081 -16.415 1.00 71.56 82 TYR A N 1
ATOM 652 C CA . TYR A 1 82 ? 20.278 7.570 -15.051 1.00 71.56 82 TYR A CA 1
ATOM 653 C C . TYR A 1 82 ? 20.051 8.704 -14.059 1.00 71.56 82 TYR A C 1
ATOM 655 O O . TYR A 1 82 ? 19.163 8.577 -13.224 1.00 71.56 82 TYR A O 1
ATOM 663 N N . LEU A 1 83 ? 20.793 9.809 -14.168 1.00 72.31 83 LEU A N 1
ATOM 664 C CA . LEU A 1 83 ? 20.620 10.984 -13.316 1.00 72.31 83 LEU A CA 1
ATOM 665 C C . LEU A 1 83 ? 19.204 11.549 -13.433 1.00 72.31 83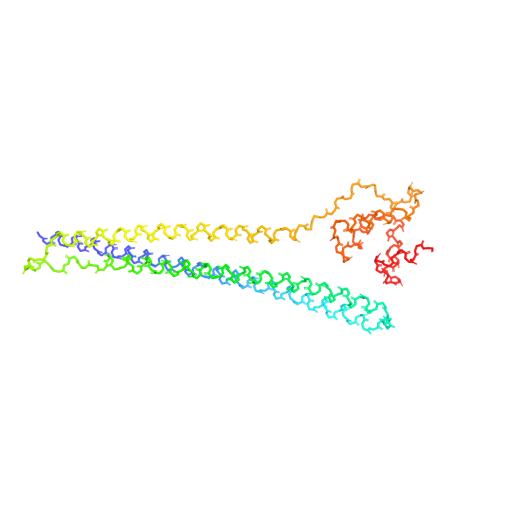 LEU A C 1
ATOM 667 O O . LEU A 1 83 ? 18.559 11.718 -12.407 1.00 72.31 83 LEU A O 1
ATOM 671 N N . SER A 1 84 ? 18.677 11.728 -14.649 1.00 69.00 84 SER A N 1
ATOM 672 C CA . SER A 1 84 ? 17.285 12.154 -14.860 1.00 69.00 84 SER A CA 1
ATOM 673 C C . SER A 1 84 ? 16.300 11.214 -14.168 1.00 69.00 84 SER A C 1
ATOM 675 O O . SER A 1 84 ? 15.425 11.656 -13.432 1.00 69.00 84 SER A O 1
ATOM 677 N N . ARG A 1 85 ? 16.478 9.898 -14.329 1.00 69.44 85 ARG A N 1
ATOM 678 C CA . ARG A 1 85 ? 15.595 8.900 -13.718 1.00 69.44 85 ARG A CA 1
ATOM 679 C C . ARG A 1 85 ? 15.717 8.844 -12.194 1.00 69.44 85 ARG A C 1
ATOM 681 O O . ARG A 1 85 ? 14.728 8.578 -11.514 1.00 69.44 85 ARG A O 1
ATOM 688 N N . PHE A 1 86 ? 16.914 9.064 -11.655 1.00 64.38 86 PHE A N 1
ATOM 689 C CA . PHE A 1 86 ? 17.132 9.204 -10.219 1.00 64.38 86 PHE A CA 1
ATOM 690 C C . PHE A 1 86 ? 16.459 10.470 -9.692 1.00 64.38 86 PHE A C 1
ATOM 692 O O . PHE A 1 86 ? 15.820 10.401 -8.648 1.00 64.38 86 PHE A O 1
ATOM 699 N N . THR A 1 87 ? 16.532 11.584 -10.417 1.00 69.69 87 THR A N 1
ATOM 700 C CA . THR A 1 87 ? 15.837 12.827 -10.068 1.00 69.69 87 THR A CA 1
ATOM 701 C C . THR A 1 87 ? 14.320 12.647 -10.078 1.00 69.69 87 THR A C 1
ATOM 703 O O . THR A 1 87 ? 13.672 13.024 -9.105 1.00 69.69 87 THR A O 1
ATOM 706 N N . ASP A 1 88 ? 13.753 11.990 -11.093 1.00 68.81 88 ASP A N 1
ATOM 707 C CA . ASP A 1 88 ? 12.314 11.686 -11.155 1.0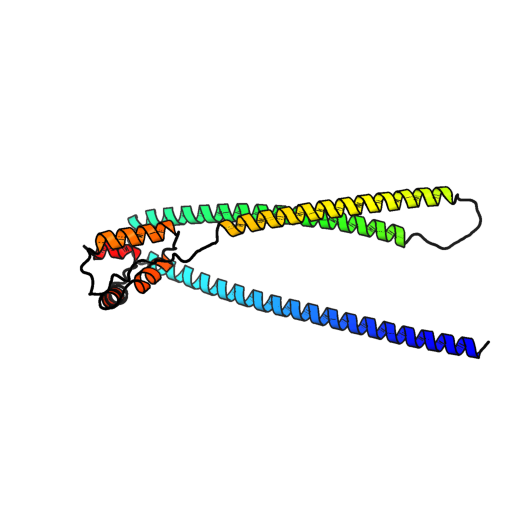0 68.81 88 ASP A CA 1
ATOM 708 C C . ASP A 1 88 ? 11.870 10.773 -10.002 1.00 68.81 88 ASP A C 1
ATOM 710 O O . ASP A 1 88 ? 10.813 10.966 -9.390 1.00 68.81 88 ASP A O 1
ATOM 714 N N . LEU A 1 89 ? 12.699 9.777 -9.669 1.00 71.56 89 LEU A N 1
ATOM 715 C CA . LEU A 1 89 ? 12.455 8.892 -8.535 1.00 71.56 89 LEU A CA 1
ATOM 716 C C . LEU A 1 89 ? 12.514 9.659 -7.211 1.00 71.56 89 LEU A C 1
ATOM 718 O O . LEU A 1 89 ? 11.642 9.470 -6.372 1.00 71.56 89 LEU A O 1
ATOM 722 N N . LEU A 1 90 ? 13.505 10.534 -7.028 1.00 71.31 90 LEU A N 1
ATOM 723 C CA . LEU A 1 90 ? 13.628 11.373 -5.838 1.00 71.31 90 LEU A CA 1
ATOM 724 C C . LEU A 1 90 ? 12.436 12.322 -5.700 1.00 71.31 90 LEU A C 1
ATOM 726 O O . LEU A 1 90 ? 11.876 12.408 -4.614 1.00 71.31 90 LEU A O 1
ATOM 730 N N . ALA A 1 91 ? 11.998 12.963 -6.785 1.00 66.81 91 ALA A N 1
ATOM 731 C CA . ALA A 1 91 ? 10.810 13.812 -6.783 1.00 66.81 91 ALA A CA 1
ATOM 732 C C . ALA A 1 91 ? 9.551 13.027 -6.376 1.00 66.81 91 ALA A C 1
ATOM 734 O O . ALA A 1 91 ? 8.769 13.488 -5.546 1.00 66.81 91 ALA A O 1
ATOM 735 N N . THR A 1 92 ? 9.397 11.802 -6.888 1.00 72.38 92 THR A N 1
ATOM 736 C CA . THR A 1 92 ? 8.295 10.908 -6.500 1.00 72.38 92 THR A CA 1
ATOM 737 C C . THR A 1 92 ? 8.381 10.515 -5.023 1.00 72.38 92 THR A C 1
ATOM 739 O O . THR A 1 92 ? 7.375 10.549 -4.320 1.00 72.38 92 THR A O 1
ATOM 742 N N . CYS A 1 93 ? 9.575 10.170 -4.532 1.00 67.06 93 CYS A N 1
ATOM 743 C CA . CYS A 1 93 ? 9.797 9.840 -3.124 1.00 67.06 93 CYS A CA 1
ATOM 744 C C . CYS A 1 93 ? 9.497 11.028 -2.200 1.00 67.06 93 CYS A C 1
ATOM 746 O O . CYS A 1 93 ? 8.925 10.825 -1.135 1.00 67.06 93 CYS A O 1
ATOM 748 N N . ILE A 1 94 ? 9.860 12.252 -2.596 1.00 73.31 94 ILE A N 1
ATOM 749 C CA . ILE A 1 94 ? 9.581 13.474 -1.829 1.00 73.31 94 ILE A CA 1
ATOM 750 C C . ILE A 1 94 ? 8.070 13.707 -1.735 1.00 73.31 94 ILE A C 1
ATOM 752 O O . ILE A 1 94 ? 7.561 13.865 -0.630 1.00 73.31 94 ILE A O 1
ATOM 756 N N . ALA A 1 95 ? 7.342 13.623 -2.853 1.00 72.00 95 ALA A N 1
ATOM 757 C CA . ALA A 1 95 ? 5.884 13.760 -2.852 1.00 72.00 95 ALA A CA 1
ATOM 758 C C . ALA A 1 95 ? 5.19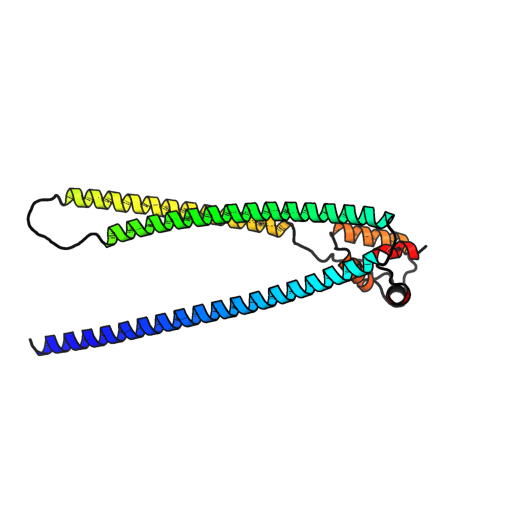8 12.686 -1.984 1.00 72.00 95 ALA A C 1
ATOM 760 O O . ALA A 1 95 ? 4.302 12.985 -1.200 1.00 72.00 95 ALA A O 1
ATOM 761 N N . GLN A 1 96 ? 5.663 11.433 -2.059 1.00 75.31 96 GLN A N 1
ATOM 762 C CA . GLN A 1 96 ? 5.157 10.356 -1.199 1.00 75.31 96 GLN A CA 1
ATOM 763 C C . GLN A 1 96 ? 5.455 10.599 0.284 1.00 75.31 96 GLN A C 1
ATOM 765 O O . GLN A 1 96 ? 4.637 10.269 1.140 1.00 75.31 96 GLN A O 1
ATOM 770 N N . LEU A 1 97 ? 6.623 11.159 0.601 1.00 75.38 97 LEU A N 1
ATOM 771 C CA . LEU A 1 97 ? 7.000 11.479 1.972 1.00 75.38 97 LEU A CA 1
ATOM 772 C C . LEU A 1 97 ? 6.140 12.620 2.538 1.00 75.38 97 LEU A C 1
ATOM 774 O O . LEU A 1 97 ? 5.728 12.548 3.692 1.00 75.38 97 LEU A O 1
ATOM 778 N N . GLU A 1 98 ? 5.824 13.636 1.732 1.00 74.88 98 GLU A N 1
ATOM 779 C CA . GLU A 1 98 ? 4.886 14.708 2.094 1.00 74.88 98 GLU A CA 1
ATOM 780 C C . GLU A 1 98 ? 3.476 14.168 2.374 1.00 74.88 98 GLU A C 1
ATOM 782 O O . GLU A 1 98 ? 2.877 14.526 3.392 1.00 74.88 98 GLU A O 1
ATOM 787 N N . ASP A 1 99 ? 2.977 13.252 1.540 1.00 77.31 99 ASP A N 1
ATOM 788 C CA . ASP A 1 99 ? 1.691 12.580 1.762 1.00 77.31 99 ASP A CA 1
ATOM 789 C C . ASP A 1 99 ? 1.685 11.783 3.080 1.00 77.31 99 ASP A C 1
ATOM 791 O O . ASP A 1 99 ? 0.727 11.865 3.855 1.00 77.31 99 ASP A O 1
ATOM 795 N N . ILE A 1 100 ? 2.763 11.040 3.367 1.00 78.31 100 ILE A N 1
ATOM 796 C CA . ILE A 1 100 ? 2.912 10.266 4.610 1.00 78.31 100 ILE A CA 1
ATOM 797 C C . ILE A 1 100 ? 2.948 11.190 5.830 1.00 78.31 100 ILE A C 1
ATOM 799 O O . ILE A 1 100 ? 2.247 10.923 6.805 1.00 78.31 100 ILE A O 1
ATOM 803 N N . HIS A 1 101 ? 3.715 12.282 5.786 1.00 79.81 101 HIS A N 1
ATOM 804 C CA . HIS A 1 101 ? 3.754 13.252 6.882 1.00 79.81 101 HIS A CA 1
ATOM 805 C C . HIS A 1 101 ? 2.392 13.922 7.097 1.00 79.81 101 HIS A C 1
ATOM 807 O O . HIS A 1 101 ? 1.936 14.035 8.232 1.00 79.81 101 HIS A O 1
ATOM 813 N N . SER A 1 102 ? 1.688 14.296 6.023 1.00 81.44 102 SER A N 1
ATOM 814 C CA . SER A 1 102 ? 0.348 14.879 6.145 1.00 81.44 102 SER A CA 1
ATOM 815 C C . SER A 1 102 ? -0.675 13.894 6.720 1.00 81.44 102 SER A C 1
ATOM 817 O O . SER A 1 102 ? -1.630 14.302 7.392 1.00 81.44 102 SER A O 1
ATOM 819 N N . LEU A 1 103 ? -0.499 12.596 6.451 1.00 83.25 103 LEU A N 1
ATOM 820 C CA . LEU A 1 103 ? -1.313 11.544 7.045 1.00 83.25 103 LEU A CA 1
ATOM 821 C C . LEU A 1 103 ? -0.984 11.350 8.531 1.00 83.25 103 LEU A C 1
ATOM 823 O O . LEU A 1 103 ? -1.911 11.228 9.331 1.00 83.25 103 LEU A O 1
ATOM 827 N N . ASP A 1 104 ? 0.297 11.373 8.907 1.00 85.88 104 ASP A N 1
ATOM 828 C CA . ASP A 1 104 ? 0.722 11.307 10.309 1.00 85.88 104 ASP A CA 1
ATOM 829 C C . ASP A 1 104 ? 0.137 12.473 11.120 1.00 85.88 104 ASP A C 1
ATOM 831 O O . ASP A 1 104 ? -0.512 12.241 12.138 1.00 85.88 104 ASP A O 1
ATOM 835 N N . ASP A 1 105 ? 0.212 13.707 10.613 1.00 84.81 105 ASP A N 1
ATOM 836 C CA . ASP A 1 105 ? -0.397 14.887 11.247 1.00 84.81 105 ASP A CA 1
ATOM 837 C C . ASP A 1 105 ? -1.911 14.723 11.482 1.00 84.81 105 ASP A C 1
ATOM 839 O O . ASP A 1 105 ? -2.452 15.121 12.527 1.00 84.81 105 ASP A O 1
ATOM 843 N N . ALA A 1 106 ? -2.614 14.110 10.524 1.00 83.81 106 ALA A N 1
ATOM 844 C CA . ALA A 1 106 ? -4.043 13.829 10.638 1.00 83.81 106 ALA A CA 1
ATOM 845 C C . ALA A 1 106 ? -4.324 12.765 11.712 1.00 83.81 106 ALA A C 1
ATOM 847 O O . ALA A 1 106 ? -5.238 12.932 12.525 1.00 83.81 106 ALA A O 1
ATOM 848 N N . VAL A 1 107 ? -3.512 11.707 11.769 1.00 86.94 107 VAL A N 1
ATOM 849 C CA . VAL A 1 107 ? -3.594 10.670 12.807 1.00 86.94 107 VAL A CA 1
ATOM 850 C C . VAL A 1 107 ? -3.285 11.246 14.191 1.00 86.94 107 VAL A C 1
ATOM 852 O O . VAL A 1 107 ? -4.009 10.958 15.144 1.00 86.94 107 VAL A O 1
ATOM 855 N N . GLN A 1 108 ? -2.276 12.110 14.325 1.00 88.75 108 GLN A N 1
ATOM 856 C CA . GLN A 1 108 ? -1.948 12.761 15.599 1.00 88.75 108 GLN A CA 1
ATOM 857 C C . GLN A 1 108 ? -3.070 13.692 16.064 1.00 88.75 108 GLN A C 1
ATOM 859 O O . GLN A 1 108 ? -3.421 13.716 17.247 1.00 88.75 108 GLN A O 1
ATOM 864 N N . THR A 1 109 ? -3.675 14.436 15.136 1.00 85.75 109 THR A N 1
ATOM 865 C CA . THR A 1 109 ? -4.857 15.259 15.422 1.00 85.75 109 THR A CA 1
ATOM 866 C C . THR A 1 109 ? -6.022 14.407 15.920 1.00 85.75 109 THR A C 1
ATOM 868 O O . THR A 1 109 ? -6.639 14.744 16.934 1.00 85.75 109 THR A O 1
ATOM 871 N N . HIS A 1 110 ? -6.291 13.278 15.259 1.00 84.50 110 HIS A N 1
ATOM 872 C CA . HIS A 1 110 ? -7.342 12.343 15.665 1.00 84.50 110 HIS A CA 1
ATOM 873 C C . HIS A 1 110 ? -7.085 11.762 17.056 1.00 84.50 110 HIS A C 1
ATOM 875 O O . HIS A 1 110 ? -7.970 11.781 17.913 1.00 84.50 110 HIS A O 1
ATOM 881 N N . LYS A 1 111 ? -5.842 11.352 17.323 1.00 88.75 111 LYS A N 1
ATOM 882 C CA . LYS A 1 111 ? -5.414 10.851 18.630 1.00 88.75 111 LYS A CA 1
ATOM 883 C C . LYS A 1 111 ? -5.634 11.881 19.737 1.00 88.75 111 LYS A C 1
ATOM 885 O O . LYS A 1 111 ? -6.212 11.549 20.767 1.00 88.75 111 LYS A O 1
ATOM 890 N N . ARG A 1 112 ? -5.261 13.146 19.511 1.00 87.38 112 ARG A N 1
ATOM 891 C CA . ARG A 1 112 ? -5.485 14.229 20.483 1.00 87.38 112 ARG A CA 1
ATOM 892 C C . ARG A 1 112 ? -6.974 14.440 20.774 1.00 87.38 112 ARG A C 1
ATOM 894 O O . ARG A 1 112 ? -7.348 14.616 21.932 1.00 87.38 112 ARG A O 1
ATOM 901 N N . ALA A 1 113 ? -7.823 14.405 19.745 1.00 83.31 113 ALA A N 1
ATOM 902 C CA . ALA A 1 113 ? -9.272 14.514 19.915 1.00 83.31 113 ALA A CA 1
ATOM 903 C C . ALA A 1 113 ? -9.843 13.326 20.713 1.00 83.31 113 ALA A C 1
ATOM 905 O O . ALA A 1 113 ? -10.699 13.511 21.580 1.00 83.31 113 ALA A O 1
ATOM 906 N N . PHE A 1 114 ? -9.330 12.118 20.473 1.00 85.06 114 PHE A N 1
ATOM 907 C CA . PHE A 1 114 ? -9.713 10.918 21.212 1.00 85.06 114 PHE A CA 1
ATOM 908 C C . PHE A 1 114 ? -9.285 10.969 22.687 1.00 85.06 114 PHE A C 1
ATOM 910 O O . PHE A 1 114 ? -10.084 10.667 23.574 1.00 85.06 114 PHE A O 1
ATOM 917 N N . ASP A 1 115 ? -8.066 11.425 22.974 1.00 87.06 115 ASP A N 1
ATOM 918 C CA . ASP A 1 115 ? -7.586 11.620 24.347 1.00 87.06 115 ASP A CA 1
ATOM 919 C C . ASP A 1 115 ? -8.433 12.673 25.088 1.00 87.06 115 ASP A C 1
ATOM 921 O O . ASP A 1 115 ? -8.812 12.487 26.250 1.00 87.06 115 ASP A O 1
ATOM 925 N N . GLN A 1 116 ? -8.817 13.754 24.399 1.00 85.69 116 GLN A N 1
ATOM 926 C CA . GLN A 1 116 ? -9.724 14.767 24.942 1.00 85.69 116 GLN A CA 1
ATOM 927 C C . GLN A 1 116 ? -11.114 14.187 25.242 1.00 85.69 116 GLN A C 1
ATOM 929 O O . GLN A 1 116 ? -11.671 14.457 26.309 1.00 85.69 116 GLN A O 1
ATOM 934 N N . PHE A 1 117 ? -11.665 13.370 24.343 1.00 84.25 117 PHE A N 1
ATOM 935 C CA . PHE A 1 117 ? -12.929 12.668 24.565 1.00 84.25 117 PHE A CA 1
ATOM 936 C C . PHE A 1 117 ? -12.856 11.747 25.793 1.00 84.25 117 PHE A C 1
ATOM 938 O O . PHE A 1 117 ? -13.698 11.845 26.689 1.00 84.25 117 PHE A O 1
ATOM 945 N N . ASN A 1 118 ? -11.811 10.922 25.889 1.00 86.44 118 ASN A N 1
ATOM 946 C CA . ASN A 1 118 ? -11.622 9.997 27.006 1.00 86.44 118 ASN A CA 1
ATOM 947 C C . ASN A 1 118 ? -11.441 10.710 28.346 1.00 86.44 118 ASN A C 1
ATOM 949 O O . ASN A 1 118 ? -12.028 10.285 29.340 1.00 86.44 118 ASN A O 1
ATOM 953 N N . SER A 1 119 ? -10.685 11.810 28.390 1.00 85.12 119 SER A N 1
ATOM 954 C CA . SER A 1 119 ? -10.495 12.572 29.632 1.00 85.12 119 SER A CA 1
ATOM 955 C C . SER A 1 119 ? -11.815 13.129 30.177 1.00 85.12 119 SER A C 1
ATOM 957 O O . SER A 1 119 ? -12.071 13.051 31.379 1.00 85.12 119 SER A O 1
ATOM 959 N N . ARG A 1 120 ? -12.707 13.615 29.302 1.00 82.25 120 ARG A N 1
ATOM 960 C CA . ARG A 1 120 ? -14.046 14.079 29.698 1.00 82.25 120 ARG A CA 1
ATOM 961 C C . ARG A 1 120 ? -14.960 12.940 30.125 1.00 82.25 120 ARG A C 1
ATOM 963 O O . ARG A 1 120 ? -15.683 13.073 31.109 1.00 82.25 120 ARG A O 1
ATOM 970 N N . LEU A 1 121 ? -14.910 11.810 29.425 1.00 84.81 121 LEU A N 1
ATOM 971 C CA . LEU A 1 121 ? -15.673 10.623 29.805 1.00 84.81 121 LEU A CA 1
ATOM 972 C C . LEU A 1 121 ? -15.241 10.125 31.192 1.00 84.81 121 LEU A C 1
ATOM 974 O O . LEU A 1 121 ? -16.082 9.823 32.036 1.00 84.81 121 LEU A O 1
ATOM 978 N N . GLN A 1 122 ? -13.938 10.148 31.475 1.00 84.75 122 GLN A N 1
ATOM 979 C CA . GLN A 1 122 ? -13.399 9.824 32.789 1.00 84.75 122 GLN A CA 1
ATOM 980 C C . GLN A 1 122 ? -13.838 10.833 33.862 1.00 84.75 122 GLN A C 1
ATOM 982 O O . GLN A 1 122 ? -14.179 10.4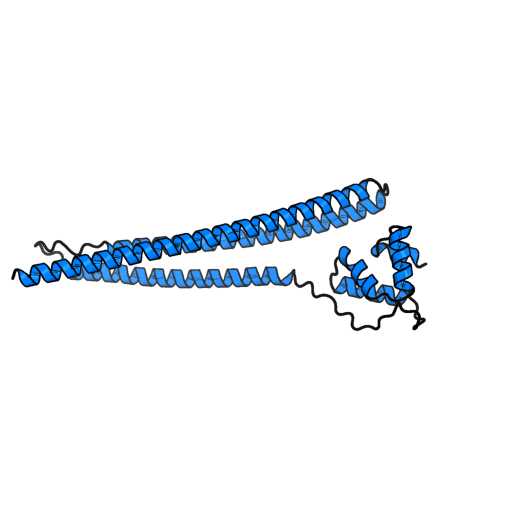17 34.965 1.00 84.75 122 GLN A O 1
ATOM 987 N N . GLN A 1 123 ? -13.898 12.136 33.560 1.00 83.12 123 GLN A N 1
ATOM 988 C CA . GLN A 1 123 ? -14.438 13.146 34.486 1.00 83.12 123 GLN A CA 1
ATOM 989 C C . GLN A 1 123 ? -15.912 12.893 34.828 1.00 83.12 123 GLN A C 1
ATOM 991 O O . GLN A 1 123 ? -16.294 12.977 35.996 1.00 83.12 123 GLN A O 1
ATOM 996 N N . LEU A 1 124 ? -16.727 12.533 33.832 1.00 78.62 124 LEU A N 1
ATOM 997 C CA . LEU A 1 124 ? -18.123 12.143 34.040 1.00 78.62 124 LEU A CA 1
ATOM 998 C C . LEU A 1 124 ? -18.235 10.878 34.900 1.00 78.62 124 LEU A C 1
ATOM 1000 O O . LEU A 1 124 ? -19.071 10.814 35.799 1.00 78.62 124 LEU A O 1
ATOM 1004 N N . GLN A 1 125 ? -17.372 9.891 34.656 1.00 79.31 125 GLN A N 1
ATOM 1005 C CA . GLN A 1 125 ? -17.370 8.618 35.373 1.00 79.31 125 GLN A CA 1
ATOM 1006 C C . GLN A 1 125 ? -16.866 8.742 36.821 1.00 79.31 125 GLN A C 1
ATOM 1008 O O . GLN A 1 125 ? -17.333 8.018 37.696 1.00 79.31 125 GLN A O 1
ATOM 1013 N N . GLN A 1 126 ? -15.923 9.650 37.084 1.00 75.62 126 GLN A N 1
ATOM 1014 C CA . GLN A 1 126 ? -15.325 9.868 38.406 1.00 75.62 126 GLN A CA 1
ATOM 1015 C C . GLN A 1 126 ? -16.121 10.842 39.285 1.00 75.62 126 GLN A C 1
ATOM 1017 O O . GLN A 1 126 ? -15.728 11.092 40.424 1.00 75.62 126 GLN A O 1
ATOM 1022 N N . ARG A 1 127 ? -17.239 11.402 38.802 1.00 68.81 127 ARG A N 1
ATOM 1023 C CA . ARG A 1 127 ? -18.071 12.305 39.606 1.00 68.81 127 ARG A CA 1
ATOM 1024 C C . ARG A 1 127 ? -18.700 11.515 40.773 1.00 68.81 127 ARG A C 1
ATOM 1026 O O . ARG A 1 127 ? -19.520 10.632 40.519 1.00 68.81 127 ARG A O 1
ATOM 1033 N N . PRO A 1 128 ? -18.351 11.794 42.046 1.00 55.06 128 PRO A N 1
ATOM 1034 C CA . PRO A 1 128 ? -18.773 10.956 43.168 1.00 55.06 128 PRO A CA 1
ATOM 1035 C C . PRO A 1 128 ? -20.296 10.943 43.357 1.00 55.06 128 PRO A C 1
ATOM 1037 O O . PRO A 1 128 ? -20.944 11.993 43.365 1.00 55.06 128 PRO A O 1
ATOM 1040 N N . VAL A 1 129 ? -20.855 9.749 43.579 1.00 53.62 129 VAL A N 1
ATOM 1041 C CA . VAL A 1 129 ? -22.259 9.516 43.985 1.00 53.62 129 VAL A CA 1
ATOM 1042 C C . VAL A 1 129 ? -22.433 9.494 45.520 1.00 53.62 129 VAL A C 1
ATOM 1044 O O . VAL A 1 129 ? -23.546 9.400 46.020 1.00 53.62 129 VAL A O 1
ATOM 1047 N N . THR A 1 130 ? -21.379 9.685 46.311 1.00 42.78 130 THR A N 1
ATOM 1048 C CA . THR A 1 130 ? -21.440 9.675 47.790 1.00 42.78 130 THR A CA 1
ATOM 1049 C C . THR A 1 130 ? -20.430 10.698 48.322 1.00 42.78 130 THR A C 1
ATOM 1051 O O . THR A 1 130 ? -19.276 10.634 47.920 1.00 42.78 130 THR A O 1
ATOM 1054 N N . ALA A 1 131 ? -20.760 11.698 49.148 1.00 34.50 131 ALA A N 1
ATOM 1055 C CA . ALA A 1 131 ? -21.657 11.685 50.299 1.00 34.50 131 ALA A CA 1
ATOM 1056 C C . ALA A 1 131 ? -22.862 12.638 50.191 1.00 34.50 131 ALA A C 1
ATOM 1058 O O . ALA A 1 131 ? -22.764 13.799 49.797 1.00 34.50 131 ALA A O 1
ATOM 1059 N N . LEU A 1 132 ? -24.006 12.098 50.594 1.00 50.94 132 LEU A N 1
ATOM 1060 C CA . LEU A 1 132 ? -25.275 12.774 50.783 1.00 50.94 132 LEU A CA 1
ATOM 1061 C C . LEU A 1 132 ? -25.281 13.416 52.179 1.00 50.94 132 LEU A C 1
ATOM 1063 O O . LEU A 1 132 ? -25.995 12.935 53.046 1.00 50.94 132 LEU A O 1
ATOM 1067 N N . ASP A 1 133 ? -24.475 14.454 52.420 1.00 39.75 133 ASP A N 1
ATOM 1068 C CA . ASP A 1 133 ? -24.533 15.182 53.694 1.00 39.75 133 ASP A CA 1
ATOM 1069 C C . ASP A 1 133 ? -25.023 16.620 53.514 1.00 39.75 133 ASP A C 1
ATOM 1071 O O . ASP A 1 133 ? -24.372 17.498 52.950 1.00 39.75 133 ASP A O 1
ATOM 1075 N N . ALA A 1 134 ? -26.259 16.787 53.982 1.00 48.41 134 ALA A N 1
ATOM 1076 C CA . ALA A 1 134 ? -26.919 17.976 54.495 1.00 48.41 134 ALA A CA 1
ATOM 1077 C C . ALA A 1 134 ? -26.161 19.313 54.376 1.00 48.41 134 ALA A C 1
ATOM 1079 O O . ALA A 1 134 ? -25.590 19.810 55.345 1.00 48.41 134 ALA A O 1
ATOM 1080 N N . LYS A 1 135 ? -26.290 19.969 53.220 1.00 49.53 135 LYS A N 1
ATOM 1081 C CA . LYS A 1 135 ? -26.663 21.392 53.113 1.00 49.53 135 LYS A CA 1
ATOM 1082 C C . LYS A 1 135 ? -26.845 21.755 51.644 1.00 49.53 135 LYS A C 1
ATOM 1084 O O . LYS A 1 135 ? -25.880 21.844 50.900 1.00 49.53 135 LYS A O 1
ATOM 1089 N N . SER A 1 136 ? -28.110 21.934 51.255 1.00 57.34 136 SER A N 1
ATOM 1090 C CA . SER A 1 136 ? -28.585 22.784 50.154 1.00 57.34 136 SER A CA 1
ATOM 1091 C C . SER A 1 136 ? -27.513 23.234 49.144 1.00 57.34 136 SER A C 1
ATOM 1093 O O . SER A 1 136 ? -27.070 24.381 49.172 1.00 57.34 136 SER A O 1
ATOM 1095 N N . SER A 1 137 ? -27.128 22.361 48.214 1.00 53.91 137 SER A N 1
ATOM 1096 C CA . SER A 1 137 ? -26.538 22.795 46.949 1.00 53.91 137 SER A CA 1
ATOM 1097 C C . SER A 1 137 ? -27.358 22.175 45.825 1.00 53.91 137 SER A C 1
ATOM 1099 O O . SER A 1 137 ? -27.421 20.958 45.644 1.00 53.91 137 SER A O 1
ATOM 1101 N N . ASN A 1 138 ? -28.108 23.074 45.203 1.00 65.25 138 ASN A N 1
ATOM 1102 C CA . ASN A 1 138 ? -29.196 22.931 44.255 1.00 65.25 138 ASN A CA 1
ATOM 1103 C C . ASN A 1 138 ? -29.033 21.766 43.257 1.00 65.25 138 ASN A C 1
ATOM 1105 O O . ASN A 1 138 ? -28.123 21.732 42.427 1.00 65.25 138 ASN A O 1
ATOM 1109 N N . THR A 1 139 ? -29.973 20.823 43.293 1.00 73.44 139 THR A N 1
ATOM 1110 C CA . THR A 1 139 ? -30.104 19.742 42.304 1.00 73.44 139 THR A CA 1
ATOM 1111 C C . THR A 1 139 ? -30.221 20.269 40.869 1.00 73.44 139 THR A C 1
ATOM 1113 O O . THR A 1 139 ? -29.739 19.610 39.948 1.00 73.44 139 THR A O 1
ATOM 1116 N N . SER A 1 140 ? -30.781 21.469 40.675 1.00 76.62 140 SER A N 1
ATOM 1117 C CA . SER A 1 140 ? -30.875 22.138 39.374 1.00 76.62 140 SER A CA 1
ATOM 1118 C C . SER A 1 140 ? -29.512 22.578 38.832 1.00 76.62 140 SER A C 1
ATOM 1120 O O . SER A 1 140 ? -29.268 22.417 37.640 1.00 76.62 140 SER A O 1
ATOM 1122 N N . ASP A 1 141 ? -28.593 23.066 39.672 1.00 78.50 141 ASP A N 1
ATOM 1123 C CA . ASP A 1 141 ? -27.252 23.479 39.219 1.00 78.50 141 ASP A CA 1
ATOM 1124 C C . ASP A 1 141 ? -26.417 22.263 38.793 1.00 78.50 141 ASP A C 1
ATOM 1126 O O . ASP A 1 141 ? -25.654 22.315 37.827 1.00 78.50 141 ASP A O 1
ATOM 1130 N N . ARG A 1 142 ? -26.625 21.118 39.457 1.00 75.81 142 ARG A N 1
ATOM 1131 C CA . ARG A 1 142 ? -26.010 19.836 39.079 1.00 75.81 142 ARG A CA 1
ATOM 1132 C C . ARG A 1 142 ? -26.565 19.289 37.764 1.00 75.81 142 ARG A C 1
ATOM 1134 O O . ARG A 1 142 ? -25.790 18.774 36.962 1.00 75.81 142 ARG A O 1
ATOM 1141 N N . LEU A 1 143 ? -27.878 19.397 37.552 1.00 81.25 143 LEU A N 1
ATOM 1142 C CA . LEU A 1 143 ? -28.527 19.005 36.298 1.00 81.25 143 LEU A CA 1
ATOM 1143 C C . LEU A 1 143 ? -28.080 19.890 35.132 1.00 81.25 143 LEU A C 1
ATOM 1145 O O . LEU A 1 143 ? -27.760 19.358 34.074 1.00 81.25 143 LEU A O 1
ATOM 1149 N N . ASN A 1 144 ? -27.975 21.205 35.340 1.00 82.06 144 ASN A N 1
ATOM 1150 C CA . ASN A 1 144 ? -27.455 22.129 34.332 1.00 82.06 144 ASN A CA 1
ATOM 1151 C C . ASN A 1 144 ? -25.992 21.827 33.980 1.00 82.06 144 ASN A C 1
ATOM 1153 O O . ASN A 1 144 ? -25.660 21.751 32.801 1.00 82.06 144 ASN A O 1
ATOM 1157 N N . ALA A 1 145 ? -25.128 21.581 34.970 1.00 79.81 145 ALA A N 1
ATOM 1158 C CA . ALA A 1 145 ? -23.739 21.194 34.713 1.00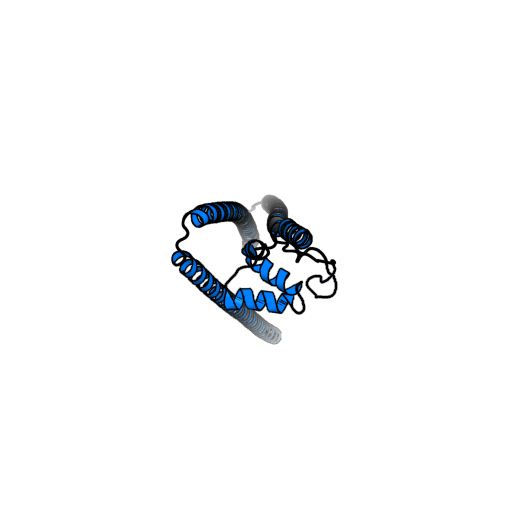 79.81 145 ALA A CA 1
ATOM 1159 C C . ALA A 1 145 ? -23.637 19.870 33.931 1.00 79.81 145 ALA A C 1
ATOM 1161 O O . ALA A 1 145 ? -22.886 19.785 32.965 1.00 79.81 145 ALA A O 1
ATOM 1162 N N . LEU A 1 146 ? -24.434 18.857 34.295 1.00 82.62 146 LEU A N 1
ATOM 1163 C CA . LEU A 1 146 ? -24.474 17.580 33.574 1.00 82.62 146 LEU A CA 1
ATOM 1164 C C . LEU A 1 146 ? -25.001 17.741 32.140 1.00 82.62 146 LEU A C 1
ATOM 1166 O O . LEU A 1 146 ? -24.483 17.108 31.225 1.00 82.62 146 LEU A O 1
ATOM 1170 N N . ALA A 1 147 ? -26.013 18.584 31.931 1.00 84.88 147 ALA A N 1
ATOM 1171 C CA . ALA A 1 147 ? -26.538 18.881 30.602 1.00 84.88 147 ALA A CA 1
ATOM 1172 C C . ALA A 1 147 ? -25.481 19.556 29.711 1.00 84.88 147 ALA A C 1
ATOM 1174 O O . ALA A 1 147 ? -25.370 19.207 28.535 1.00 84.88 147 ALA A O 1
ATOM 1175 N N . ILE A 1 148 ? -24.669 20.458 30.276 1.00 84.31 148 ILE A N 1
ATOM 1176 C CA . ILE A 1 148 ? -23.527 21.077 29.587 1.00 84.31 148 ILE A CA 1
ATOM 1177 C C . ILE A 1 148 ? -22.466 20.021 29.246 1.00 84.31 148 ILE A C 1
ATOM 1179 O O . ILE A 1 148 ? -22.016 19.968 28.104 1.00 84.31 148 ILE A O 1
ATOM 1183 N N . ASP A 1 149 ? -22.107 19.144 30.189 1.00 82.44 149 ASP A N 1
ATOM 1184 C CA . ASP A 1 149 ? -21.096 18.100 29.971 1.00 82.44 149 ASP A CA 1
ATOM 1185 C C . ASP A 1 149 ? -21.533 17.082 28.899 1.00 82.44 149 ASP A C 1
ATOM 1187 O O . ASP A 1 149 ? -20.745 16.713 28.027 1.00 82.44 149 ASP A O 1
ATOM 1191 N N . VAL A 1 150 ? -22.802 16.653 28.919 1.00 84.31 150 VAL A N 1
ATOM 1192 C CA . VAL A 1 150 ? -23.385 15.747 27.912 1.00 84.31 150 VAL A CA 1
ATOM 1193 C C . VAL A 1 150 ? -23.497 16.431 26.548 1.00 84.31 150 VAL A C 1
ATOM 1195 O O . VAL A 1 150 ? -23.202 15.804 25.529 1.00 84.31 150 VAL A O 1
ATOM 1198 N N . GLY A 1 151 ? -23.875 17.713 26.514 1.00 87.19 151 GLY A N 1
ATOM 1199 C CA . GLY A 1 151 ? -23.863 18.518 25.290 1.00 87.19 151 GLY A CA 1
ATOM 1200 C C . GLY A 1 151 ? -22.463 18.590 24.681 1.00 87.19 151 GLY A C 1
ATOM 1201 O O . GLY A 1 151 ? -22.268 18.244 23.521 1.00 87.19 151 GLY A O 1
ATOM 1202 N N . ALA A 1 152 ? -21.459 18.897 25.498 1.00 84.56 152 ALA A N 1
ATOM 1203 C CA . ALA A 1 152 ? -20.077 18.988 25.051 1.00 84.56 152 ALA A CA 1
ATOM 1204 C C . ALA A 1 152 ? -19.470 17.620 24.665 1.00 84.56 152 ALA A C 1
ATOM 1206 O O . ALA A 1 152 ? -18.563 17.555 23.833 1.00 84.56 152 ALA A O 1
ATOM 1207 N N . LEU A 1 153 ? -19.952 16.513 25.247 1.00 85.38 153 LEU A N 1
ATOM 1208 C CA . LEU A 1 153 ? -19.592 15.150 24.837 1.00 85.38 153 LEU A CA 1
ATOM 1209 C C . LEU A 1 153 ? -20.155 14.817 23.450 1.00 85.38 153 LEU A C 1
ATOM 1211 O O . LEU A 1 153 ? -19.452 14.228 22.629 1.00 85.38 153 LEU A O 1
ATOM 1215 N N . LYS A 1 154 ? -21.403 15.218 23.184 1.00 88.06 154 LYS A N 1
ATOM 1216 C CA . LYS A 1 154 ? -22.048 15.064 21.876 1.00 88.06 154 LYS A CA 1
ATOM 1217 C C . LYS A 1 154 ? -21.298 15.846 20.796 1.00 88.06 154 LYS A C 1
ATOM 1219 O O . LYS A 1 154 ? -21.023 15.284 19.738 1.00 88.06 154 LYS A O 1
ATOM 1224 N N . ASP A 1 155 ? -20.911 17.085 21.084 1.00 86.31 155 ASP A N 1
ATOM 1225 C CA . ASP A 1 155 ? -20.149 17.919 20.148 1.00 86.31 155 ASP A CA 1
ATOM 1226 C C . ASP A 1 155 ? -18.774 17.305 19.839 1.00 86.31 155 ASP A C 1
ATOM 1228 O O . ASP A 1 155 ? -18.365 17.224 18.680 1.00 86.31 155 ASP A O 1
ATOM 1232 N N . ASN A 1 156 ? -18.085 16.774 20.856 1.00 83.69 156 ASN A N 1
ATOM 1233 C CA . ASN A 1 156 ? -16.813 16.070 20.671 1.00 83.69 156 ASN A CA 1
ATOM 1234 C C . ASN A 1 156 ? -16.964 14.771 19.864 1.00 83.69 156 ASN A C 1
ATOM 1236 O O . ASN A 1 156 ? -16.108 14.464 19.035 1.00 83.69 156 ASN A O 1
ATOM 1240 N N . ALA A 1 157 ? -18.042 14.011 20.076 1.00 84.81 157 ALA A N 1
ATOM 1241 C CA . ALA A 1 157 ? -18.329 12.810 19.293 1.00 84.81 157 ALA A CA 1
ATOM 1242 C C . ALA A 1 157 ? -18.587 13.150 17.814 1.00 84.81 157 ALA A C 1
ATOM 1244 O O . ALA A 1 157 ? -18.108 12.458 16.915 1.00 84.81 157 ALA A O 1
ATOM 1245 N N . GLN A 1 158 ? -19.287 14.256 17.551 1.00 87.56 158 GLN A N 1
ATOM 1246 C CA . GLN A 1 158 ? -19.518 14.755 16.196 1.00 87.56 158 GLN A CA 1
ATOM 1247 C C . GLN A 1 158 ? -18.220 15.255 15.535 1.00 87.56 158 GLN A C 1
ATOM 1249 O O . GLN A 1 158 ? -17.977 14.994 14.351 1.00 87.56 158 GLN A O 1
ATOM 1254 N N . LEU A 1 159 ? -17.347 15.917 16.302 1.00 85.06 159 LEU A N 1
ATOM 1255 C CA . LEU A 1 159 ? -16.012 16.314 15.851 1.00 85.06 159 LEU A CA 1
ATOM 1256 C C . LEU A 1 159 ? -15.150 15.091 15.500 1.00 85.06 159 LEU A C 1
ATOM 1258 O O . LEU A 1 159 ? -14.510 15.078 14.449 1.00 85.06 159 LEU A O 1
ATOM 1262 N N . GLN A 1 160 ? -15.180 14.040 16.326 1.00 84.25 160 GLN A N 1
ATOM 1263 C CA . GLN A 1 160 ? -14.472 12.784 16.066 1.00 84.25 160 GLN A CA 1
ATOM 1264 C C . GLN A 1 160 ? -14.967 12.117 14.777 1.00 84.25 160 GLN A C 1
ATOM 1266 O O . GLN A 1 160 ? -14.153 11.697 13.959 1.00 84.25 160 GLN A O 1
ATOM 1271 N N . GLN A 1 161 ? -16.285 12.059 14.565 1.00 85.56 161 GLN A N 1
ATOM 1272 C CA . GLN A 1 161 ? -16.869 11.494 13.347 1.00 85.56 161 GLN A CA 1
ATOM 1273 C C . GLN A 1 161 ? -16.414 12.254 12.094 1.00 85.56 161 GLN A C 1
ATOM 1275 O O . GLN A 1 161 ? -16.029 11.638 11.101 1.00 85.56 161 GLN A O 1
ATOM 1280 N N . THR A 1 162 ? -16.407 13.588 12.156 1.00 84.44 162 THR A N 1
ATOM 1281 C CA . THR A 1 162 ? -15.951 14.445 11.051 1.00 84.44 162 THR A CA 1
ATOM 1282 C C . THR A 1 162 ? -14.460 14.234 10.766 1.00 84.44 162 THR A C 1
ATOM 1284 O O . THR A 1 162 ? -14.071 14.058 9.613 1.00 84.44 162 THR A O 1
ATOM 1287 N N . ALA A 1 163 ? -13.625 14.178 11.809 1.00 81.44 163 ALA A N 1
ATOM 1288 C CA . ALA A 1 163 ? -12.191 13.926 11.671 1.00 81.44 163 ALA A CA 1
ATOM 1289 C C . ALA A 1 163 ? -11.899 12.537 11.077 1.00 81.44 163 ALA A C 1
ATOM 1291 O O . ALA A 1 163 ? -11.023 12.403 10.224 1.00 81.44 163 ALA A O 1
ATOM 1292 N N . THR A 1 164 ? -12.656 11.509 11.477 1.00 85.06 164 THR A N 1
ATOM 1293 C CA . THR A 1 164 ? -12.539 10.157 10.912 1.00 85.06 164 THR A CA 1
ATOM 1294 C C . THR A 1 164 ? -12.900 10.131 9.428 1.00 85.06 164 THR A C 1
ATOM 1296 O O . THR A 1 164 ? -12.140 9.578 8.641 1.00 85.06 164 THR A O 1
ATOM 1299 N N . GLN A 1 165 ? -13.989 10.786 9.016 1.00 87.38 165 GLN A N 1
ATOM 1300 C CA . GLN A 1 165 ? -14.352 10.880 7.595 1.00 87.38 165 GLN A CA 1
ATOM 1301 C C . GLN A 1 165 ? -13.282 11.605 6.771 1.00 87.38 165 GLN A C 1
ATOM 1303 O O . GLN A 1 165 ? -12.966 11.201 5.652 1.00 87.38 165 GLN A O 1
ATOM 1308 N N . GLN A 1 166 ? -12.694 12.666 7.323 1.00 85.12 166 GLN A N 1
ATOM 1309 C CA . GLN A 1 166 ? -11.638 13.414 6.648 1.00 85.12 166 GLN A CA 1
ATOM 1310 C C . GLN A 1 166 ? -10.353 12.579 6.499 1.00 85.12 166 GLN A C 1
ATOM 1312 O O . GLN A 1 166 ? -9.697 12.626 5.456 1.00 85.12 166 GLN A O 1
ATOM 1317 N N . LEU A 1 167 ? -10.017 11.778 7.516 1.00 85.75 167 LEU A N 1
ATOM 1318 C CA . LEU A 1 167 ? -8.909 10.826 7.469 1.00 85.75 167 LEU A CA 1
ATOM 1319 C C . LEU A 1 167 ? -9.155 9.727 6.426 1.00 85.75 167 LEU A C 1
ATOM 1321 O O . LEU A 1 167 ? -8.273 9.452 5.616 1.00 85.75 167 LEU A O 1
ATOM 1325 N N . GLU A 1 168 ? -10.356 9.145 6.393 1.00 87.62 168 GLU A N 1
ATOM 1326 C CA . GLU A 1 168 ? -10.747 8.146 5.390 1.00 87.62 168 GLU A CA 1
ATOM 1327 C C . GLU A 1 168 ? -10.610 8.692 3.966 1.00 87.62 168 GLU A C 1
ATOM 1329 O O . GLU A 1 168 ? -9.991 8.054 3.114 1.00 87.62 168 GLU A O 1
ATOM 1334 N N . GLN A 1 169 ? -11.105 9.906 3.711 1.00 85.44 169 GLN A N 1
ATOM 1335 C CA . GLN A 1 169 ? -10.963 10.553 2.405 1.00 85.44 169 GLN A CA 1
ATOM 1336 C C . GLN A 1 169 ? -9.496 10.748 2.016 1.00 85.44 169 GLN A C 1
ATOM 1338 O O . GLN A 1 169 ? -9.121 10.464 0.877 1.00 85.44 169 GLN A O 1
ATOM 1343 N N . ARG A 1 170 ? -8.646 11.187 2.952 1.00 81.81 170 ARG A N 1
ATOM 1344 C CA . ARG A 1 170 ? -7.207 11.354 2.704 1.00 81.81 170 ARG A CA 1
ATOM 1345 C C . ARG A 1 170 ? -6.516 10.033 2.384 1.00 81.81 170 ARG A C 1
ATOM 1347 O O . ARG A 1 170 ? -5.721 9.987 1.449 1.00 81.81 170 ARG A O 1
ATOM 1354 N N . ILE A 1 171 ? -6.869 8.955 3.083 1.00 83.81 171 ILE A N 1
ATOM 1355 C CA . ILE A 1 171 ? -6.370 7.605 2.787 1.00 83.81 171 ILE A CA 1
ATOM 1356 C C . ILE A 1 171 ? -6.799 7.172 1.379 1.00 83.81 171 ILE A C 1
ATOM 1358 O O . ILE A 1 171 ? -5.973 6.674 0.614 1.00 83.81 171 ILE A O 1
ATOM 1362 N N . CYS A 1 172 ? -8.059 7.401 0.999 1.00 82.00 172 CYS A N 1
ATOM 1363 C CA . CYS A 1 172 ? -8.554 7.074 -0.339 1.00 82.00 172 CYS A CA 1
ATOM 1364 C C . CYS A 1 172 ? -7.819 7.847 -1.445 1.00 82.00 172 CYS A C 1
ATOM 1366 O O . CYS A 1 172 ? -7.471 7.260 -2.469 1.00 82.00 172 CYS A O 1
ATOM 1368 N N . VAL A 1 173 ? -7.553 9.140 -1.241 1.00 78.00 173 VAL A N 1
ATOM 1369 C CA . VAL A 1 173 ? -6.809 9.974 -2.200 1.00 78.00 173 VAL A CA 1
ATOM 1370 C C . VAL A 1 173 ? -5.353 9.515 -2.313 1.00 78.00 173 VAL A C 1
ATOM 1372 O O . VAL A 1 173 ? -4.868 9.294 -3.424 1.00 78.00 173 VAL A O 1
ATOM 1375 N N . ALA A 1 174 ? -4.674 9.283 -1.187 1.00 72.88 174 ALA A N 1
ATOM 1376 C CA . ALA A 1 174 ? -3.295 8.794 -1.173 1.00 72.88 174 ALA A CA 1
ATOM 1377 C C . ALA A 1 174 ? -3.160 7.423 -1.866 1.00 72.88 174 ALA A C 1
ATOM 1379 O O . ALA A 1 174 ? -2.241 7.208 -2.663 1.00 72.88 174 ALA A O 1
ATOM 1380 N N . ALA A 1 175 ? -4.116 6.514 -1.638 1.00 71.56 175 ALA A N 1
ATOM 1381 C CA . ALA A 1 175 ? -4.172 5.203 -2.286 1.00 71.56 175 ALA A CA 1
ATOM 1382 C C . ALA A 1 175 ? -4.444 5.293 -3.801 1.00 71.56 175 ALA A C 1
ATOM 1384 O O . ALA A 1 175 ? -3.891 4.520 -4.591 1.00 71.56 175 ALA A O 1
ATOM 1385 N N . ALA A 1 176 ? -5.272 6.248 -4.234 1.00 71.94 176 ALA A N 1
ATOM 1386 C CA . ALA A 1 176 ? -5.539 6.486 -5.651 1.00 71.94 176 ALA A CA 1
ATOM 1387 C C . ALA A 1 176 ? -4.293 7.010 -6.388 1.00 71.94 176 ALA A C 1
ATOM 1389 O O . ALA A 1 176 ? -3.986 6.541 -7.490 1.00 71.94 176 ALA A O 1
ATOM 1390 N N . ASN A 1 177 ? -3.532 7.904 -5.751 1.00 62.53 177 ASN A N 1
ATOM 1391 C CA . ASN A 1 177 ? -2.306 8.476 -6.310 1.00 62.53 177 ASN A CA 1
ATOM 1392 C C . ASN A 1 177 ? -1.186 7.429 -6.457 1.00 62.53 177 ASN A C 1
ATOM 1394 O O . ASN A 1 177 ? -0.487 7.406 -7.470 1.00 62.53 177 ASN A O 1
ATOM 1398 N N . THR A 1 178 ? -1.062 6.488 -5.516 1.00 54.69 178 THR A N 1
ATOM 1399 C CA . THR A 1 178 ? -0.075 5.390 -5.596 1.00 54.69 178 THR A CA 1
ATOM 1400 C C . THR A 1 178 ? -0.441 4.309 -6.623 1.00 54.69 178 THR A C 1
ATOM 1402 O O . THR A 1 178 ? 0.445 3.700 -7.225 1.00 54.69 178 THR A O 1
ATOM 1405 N N . SER A 1 179 ? -1.733 4.082 -6.881 1.00 47.00 179 SER A N 1
ATOM 1406 C CA . SER A 1 179 ? -2.228 3.062 -7.825 1.00 47.00 179 SER A CA 1
ATOM 1407 C C . SER A 1 179 ? -2.012 3.426 -9.306 1.00 47.00 179 SER A C 1
ATOM 1409 O O . SER A 1 179 ? -1.870 2.534 -10.149 1.00 47.00 179 SER A O 1
ATOM 1411 N N . SER A 1 180 ? -1.967 4.718 -9.645 1.00 44.75 180 SER A N 1
ATOM 1412 C CA . SER A 1 180 ? -1.812 5.186 -11.033 1.00 44.75 180 SER A CA 1
ATOM 1413 C C . SER A 1 180 ? -0.432 4.854 -11.629 1.00 44.75 180 SER A C 1
ATOM 1415 O O . SER A 1 180 ? -0.328 4.466 -12.792 1.00 44.75 180 SER A O 1
ATOM 1417 N N . ALA A 1 181 ? 0.630 4.899 -10.818 1.00 41.88 181 ALA A N 1
ATOM 1418 C CA . ALA A 1 181 ? 2.007 4.731 -11.293 1.00 41.88 181 ALA A CA 1
ATOM 1419 C C . ALA A 1 181 ? 2.473 3.263 -11.433 1.00 41.88 181 ALA A C 1
ATOM 1421 O O . ALA A 1 181 ? 3.536 3.008 -12.002 1.00 41.88 181 ALA A O 1
ATOM 1422 N N . LEU A 1 182 ? 1.710 2.278 -10.934 1.00 39.78 182 LEU A N 1
ATOM 1423 C CA . LEU A 1 182 ? 2.187 0.890 -10.800 1.00 39.78 182 LEU A CA 1
ATOM 1424 C C . LEU A 1 182 ? 1.264 -0.170 -11.417 1.00 39.78 182 LEU A C 1
ATOM 1426 O O . LEU A 1 182 ? 1.278 -1.329 -11.008 1.00 39.78 182 LEU A O 1
ATOM 1430 N N . ARG A 1 183 ? 0.497 0.147 -12.462 1.00 39.81 183 ARG A N 1
ATOM 1431 C CA . ARG A 1 183 ? -0.047 -0.917 -13.321 1.00 39.81 183 ARG A CA 1
ATOM 1432 C C . ARG A 1 183 ? 0.914 -1.204 -14.466 1.00 39.81 183 ARG A C 1
ATOM 1434 O O . ARG A 1 183 ? 0.702 -0.778 -15.595 1.00 39.81 183 ARG A O 1
ATOM 1441 N N . LYS A 1 184 ? 1.950 -2.010 -14.196 1.00 43.28 184 LYS A N 1
ATOM 1442 C CA . LYS A 1 184 ? 2.648 -2.763 -15.255 1.00 43.28 184 LYS A CA 1
ATOM 1443 C C . LYS A 1 184 ? 1.681 -3.811 -15.809 1.00 43.28 184 LYS A C 1
ATOM 1445 O O . LYS A 1 184 ? 1.746 -4.985 -15.455 1.00 43.28 184 LYS A O 1
ATOM 1450 N N . THR A 1 185 ? 0.755 -3.393 -16.666 1.00 44.34 185 THR A N 1
ATOM 1451 C CA . THR A 1 185 ? 0.023 -4.331 -17.512 1.00 44.34 185 THR A CA 1
ATOM 1452 C C . THR A 1 185 ? 1.017 -4.932 -18.490 1.00 44.34 185 THR A C 1
ATOM 1454 O O . THR A 1 185 ? 1.541 -4.227 -19.349 1.00 44.34 185 THR A O 1
ATOM 1457 N N . THR A 1 186 ? 1.290 -6.226 -18.343 1.00 47.25 186 THR A N 1
ATOM 1458 C CA . THR A 1 186 ? 1.969 -7.056 -19.342 1.00 47.25 186 THR A CA 1
ATOM 1459 C C . THR A 1 186 ? 1.328 -6.790 -20.709 1.00 47.25 186 THR A C 1
ATOM 1461 O O . THR A 1 186 ? 0.148 -7.115 -20.876 1.00 47.25 186 THR A O 1
ATOM 1464 N N . PRO A 1 187 ? 2.028 -6.176 -21.681 1.00 50.97 187 PRO A N 1
ATOM 1465 C CA . PRO A 1 187 ? 1.454 -5.951 -22.998 1.00 50.97 187 PRO A CA 1
ATOM 1466 C C . PRO A 1 187 ? 1.048 -7.268 -23.653 1.00 50.97 187 PRO A C 1
ATOM 1468 O O . PRO A 1 187 ? 1.892 -8.096 -23.998 1.00 50.97 187 PRO A O 1
ATOM 1471 N N . LYS A 1 188 ? -0.259 -7.458 -23.858 1.00 53.47 188 LYS A N 1
ATOM 1472 C CA . LYS A 1 188 ? -0.771 -8.543 -24.695 1.00 53.47 188 LYS A CA 1
ATOM 1473 C C . LYS A 1 188 ? -0.404 -8.249 -26.145 1.00 53.47 188 LYS A C 1
ATOM 1475 O O . LYS A 1 188 ? -0.868 -7.292 -26.768 1.00 53.47 188 LYS A O 1
ATOM 1480 N N . PHE A 1 189 ? 0.494 -9.061 -26.686 1.00 58.62 189 PHE A N 1
ATOM 1481 C CA . PHE A 1 189 ? 0.865 -9.001 -28.089 1.00 58.62 189 PHE A CA 1
ATOM 1482 C C . PHE A 1 189 ? 0.081 -10.084 -28.842 1.00 58.62 189 PHE A C 1
ATOM 1484 O O . PHE A 1 189 ? 0.559 -11.201 -29.016 1.00 58.62 189 PHE A O 1
ATOM 1491 N N . ASP A 1 190 ? -1.118 -9.741 -29.317 1.00 56.22 190 ASP A N 1
ATOM 1492 C CA . ASP A 1 190 ? -2.003 -10.653 -30.074 1.00 56.22 190 ASP A CA 1
ATOM 1493 C C . ASP A 1 190 ? -1.592 -10.819 -31.553 1.00 56.22 190 ASP A C 1
ATOM 1495 O O . ASP A 1 190 ? -2.331 -11.345 -32.379 1.00 56.22 190 ASP A O 1
ATOM 1499 N N . GLY A 1 191 ? -0.395 -10.349 -31.921 1.00 57.62 191 GLY A N 1
ATOM 1500 C CA . GLY A 1 191 ? 0.158 -10.548 -33.260 1.00 57.62 191 GLY A CA 1
ATOM 1501 C C . GLY A 1 191 ? 0.650 -11.987 -33.483 1.00 57.62 191 GLY A C 1
ATOM 1502 O O . GLY A 1 191 ? 0.922 -12.696 -32.511 1.00 57.62 191 GLY A O 1
ATOM 1503 N N . PRO A 1 192 ? 0.847 -12.421 -34.739 1.00 56.19 192 PRO A N 1
ATOM 1504 C CA . PRO A 1 192 ? 1.428 -13.732 -35.033 1.00 56.19 192 PRO A CA 1
ATOM 1505 C C . PRO A 1 192 ? 2.846 -13.882 -34.427 1.00 56.19 192 PRO A C 1
ATOM 1507 O O . PRO A 1 192 ? 3.552 -12.886 -34.230 1.00 56.19 192 PRO A O 1
ATOM 1510 N N . LYS A 1 193 ? 3.274 -15.118 -34.119 1.00 57.16 193 LYS A N 1
ATOM 1511 C CA . LYS A 1 193 ? 4.670 -15.464 -33.764 1.00 57.16 193 LYS A CA 1
ATOM 1512 C C . LYS A 1 193 ? 5.481 -15.504 -35.067 1.00 57.16 193 LYS A C 1
ATOM 1514 O O . LYS A 1 193 ? 5.239 -16.391 -35.875 1.00 57.16 193 LYS A O 1
ATOM 1519 N N . ILE A 1 194 ? 6.337 -14.512 -35.334 1.00 56.44 194 ILE A N 1
ATOM 1520 C CA . ILE A 1 194 ? 6.823 -14.248 -36.714 1.00 56.44 194 ILE A CA 1
ATOM 1521 C C . ILE A 1 194 ? 8.315 -14.527 -36.912 1.00 56.44 194 ILE A C 1
ATOM 1523 O O . ILE A 1 194 ? 8.722 -14.777 -38.040 1.00 56.44 194 ILE A O 1
ATOM 1527 N N . PHE A 1 195 ? 9.124 -14.615 -35.856 1.00 56.97 195 PHE A N 1
ATOM 1528 C CA . PHE A 1 195 ? 10.475 -15.173 -35.982 1.00 56.97 195 PHE A CA 1
ATOM 1529 C C . PHE A 1 195 ? 10.372 -16.706 -35.974 1.00 56.97 195 PHE A C 1
ATOM 1531 O O . PHE A 1 195 ? 10.808 -17.359 -35.047 1.00 56.97 195 PHE A O 1
ATOM 1538 N N . CYS A 1 196 ? 9.673 -17.281 -36.948 1.00 51.22 196 CYS A N 1
ATOM 1539 C CA . CYS A 1 196 ? 9.680 -18.706 -37.252 1.00 51.22 196 CYS A CA 1
ATOM 1540 C C . CYS A 1 196 ? 9.709 -18.810 -38.777 1.00 51.22 196 CYS A C 1
ATOM 1542 O O . CYS A 1 196 ? 9.029 -18.038 -39.453 1.00 51.22 196 CYS A O 1
ATOM 1544 N N . ASN A 1 197 ? 10.507 -19.736 -39.308 1.00 50.84 197 ASN A N 1
ATOM 1545 C CA . ASN A 1 197 ? 10.965 -19.826 -40.704 1.00 50.84 197 ASN A CA 1
ATOM 1546 C C . ASN A 1 197 ? 9.863 -19.827 -41.797 1.00 50.84 197 ASN A C 1
ATOM 1548 O O . ASN A 1 197 ? 10.175 -19.905 -42.982 1.00 50.84 197 ASN A O 1
ATOM 1552 N N . SER A 1 198 ? 8.580 -19.783 -41.430 1.00 47.78 198 SER A N 1
ATOM 1553 C CA . SER A 1 198 ? 7.426 -19.932 -42.316 1.00 47.78 198 SER A CA 1
ATOM 1554 C C . SER A 1 198 ? 6.973 -18.648 -43.015 1.00 47.78 198 SER A C 1
ATOM 1556 O O . SER A 1 198 ? 6.309 -18.740 -44.044 1.00 47.78 198 SER A O 1
ATOM 1558 N N . THR A 1 199 ? 7.315 -17.454 -42.514 1.00 53.06 199 THR A N 1
ATOM 1559 C CA . THR A 1 199 ? 6.838 -16.195 -43.117 1.00 53.06 199 THR A CA 1
ATOM 1560 C C . THR A 1 199 ? 8.018 -15.298 -43.474 1.00 53.06 199 THR A C 1
ATOM 1562 O O . THR A 1 199 ? 8.583 -14.642 -42.607 1.00 53.06 199 THR A O 1
ATOM 1565 N N . LYS A 1 200 ? 8.389 -15.261 -44.762 1.00 52.94 200 LYS A N 1
ATOM 1566 C CA . LYS A 1 200 ? 9.436 -14.397 -45.348 1.00 52.94 200 LYS A CA 1
ATOM 1567 C C . LYS A 1 200 ? 9.048 -12.905 -45.308 1.00 52.94 200 LYS A C 1
ATOM 1569 O O . LYS A 1 200 ? 8.938 -12.265 -46.349 1.00 52.94 200 LYS A O 1
ATOM 1574 N N . LYS A 1 201 ? 8.743 -12.354 -44.133 1.00 56.59 201 LYS A N 1
ATOM 1575 C CA . LYS A 1 201 ? 8.536 -10.911 -43.953 1.00 56.59 201 LYS A CA 1
ATOM 1576 C C . LYS A 1 201 ? 9.853 -10.252 -43.576 1.00 56.59 201 LYS A C 1
ATOM 1578 O O . LYS A 1 201 ? 10.622 -10.819 -42.807 1.00 56.59 201 LYS A O 1
ATOM 1583 N N . ASP A 1 202 ? 10.064 -9.056 -44.113 1.00 58.16 202 ASP A N 1
ATOM 1584 C CA . ASP A 1 202 ? 11.193 -8.199 -43.766 1.00 58.16 202 ASP A CA 1
ATOM 1585 C C . ASP A 1 202 ? 11.259 -8.013 -42.230 1.00 58.16 202 ASP A C 1
ATOM 1587 O O . ASP A 1 202 ? 10.264 -7.584 -41.622 1.00 58.16 202 ASP A O 1
ATOM 1591 N N . PRO A 1 203 ? 12.383 -8.380 -41.585 1.00 58.78 203 PRO A N 1
ATOM 1592 C CA . PRO A 1 203 ? 12.540 -8.283 -40.139 1.00 58.78 203 PRO A CA 1
ATOM 1593 C C . PRO A 1 203 ? 12.539 -6.832 -39.632 1.00 58.78 203 PRO A C 1
ATOM 1595 O O . PRO A 1 203 ? 12.160 -6.598 -38.481 1.00 58.78 203 PRO A O 1
ATOM 1598 N N . ILE A 1 204 ? 12.898 -5.849 -40.467 1.00 63.03 204 ILE A N 1
ATOM 1599 C CA . ILE A 1 204 ? 13.096 -4.454 -40.045 1.00 63.03 204 ILE A CA 1
ATOM 1600 C C . ILE A 1 204 ? 11.764 -3.759 -39.683 1.00 63.03 204 ILE A C 1
ATOM 1602 O O . ILE A 1 204 ? 11.640 -3.274 -38.551 1.00 63.03 204 ILE A O 1
ATOM 1606 N N . PRO A 1 205 ? 10.717 -3.742 -40.539 1.00 64.19 205 PRO A N 1
ATOM 1607 C CA . PRO A 1 205 ? 9.418 -3.157 -40.190 1.00 64.19 205 PRO A CA 1
ATOM 1608 C C . PRO A 1 205 ? 8.759 -3.818 -38.975 1.00 64.19 205 PRO A C 1
ATOM 1610 O O . PRO A 1 205 ? 8.045 -3.168 -38.207 1.00 64.19 205 PRO A O 1
ATOM 1613 N N . TRP A 1 206 ? 8.992 -5.119 -38.782 1.00 70.25 206 TRP A N 1
ATOM 1614 C CA . TRP A 1 206 ? 8.477 -5.841 -37.623 1.00 70.25 206 TRP A CA 1
ATOM 1615 C C . TRP A 1 206 ? 9.176 -5.409 -36.334 1.00 70.25 206 TRP A C 1
ATOM 1617 O O . TRP A 1 206 ? 8.488 -5.101 -35.358 1.00 70.25 206 TRP A O 1
ATOM 1627 N N . PHE A 1 207 ? 10.511 -5.338 -36.339 1.00 67.62 207 PHE A N 1
ATOM 1628 C CA . PHE A 1 207 ? 11.290 -4.952 -35.162 1.00 67.62 207 PHE A CA 1
ATOM 1629 C C . PHE A 1 207 ? 10.936 -3.530 -34.715 1.00 67.62 207 PHE A C 1
ATOM 1631 O O . PHE A 1 207 ? 10.672 -3.302 -33.537 1.00 67.62 207 PHE A O 1
ATOM 1638 N N . ARG A 1 208 ? 10.768 -2.603 -35.669 1.00 68.75 208 ARG A N 1
ATOM 1639 C CA . ARG A 1 208 ? 10.286 -1.238 -35.396 1.00 68.75 208 ARG A CA 1
ATOM 1640 C C . ARG A 1 208 ? 8.898 -1.211 -34.757 1.00 68.75 208 ARG A C 1
ATOM 1642 O O . ARG A 1 208 ? 8.670 -0.483 -33.795 1.00 68.75 208 ARG A O 1
ATOM 1649 N N . LYS A 1 209 ? 7.965 -2.034 -35.242 1.00 67.50 209 LYS A N 1
ATOM 1650 C CA . LYS A 1 209 ? 6.614 -2.138 -34.666 1.00 67.50 209 LYS A CA 1
ATOM 1651 C C . LYS A 1 209 ? 6.616 -2.782 -33.275 1.00 67.50 209 LYS A C 1
ATOM 1653 O O . LYS A 1 209 ? 5.798 -2.417 -32.433 1.00 67.50 209 LYS A O 1
ATOM 1658 N N . PHE A 1 210 ? 7.501 -3.747 -33.041 1.00 70.56 210 PHE A N 1
ATOM 1659 C CA . PHE A 1 210 ? 7.692 -4.394 -31.746 1.00 70.56 210 PHE A CA 1
ATOM 1660 C C . PHE A 1 210 ? 8.253 -3.411 -30.711 1.00 70.56 210 PHE A C 1
ATOM 1662 O O . PHE A 1 210 ? 7.658 -3.248 -29.646 1.00 70.56 210 PHE A O 1
ATOM 1669 N N . GLU A 1 211 ? 9.319 -2.693 -31.065 1.00 70.88 211 GLU A N 1
ATOM 1670 C CA . GLU A 1 211 ? 9.960 -1.671 -30.236 1.00 70.88 211 GLU A CA 1
ATOM 1671 C C . GLU A 1 211 ? 8.984 -0.548 -29.852 1.00 70.88 211 GLU A C 1
ATOM 1673 O O . GLU A 1 211 ? 8.816 -0.262 -28.665 1.00 70.88 211 GLU A O 1
ATOM 1678 N N . LEU A 1 212 ? 8.245 -0.002 -30.827 1.00 69.31 212 LEU A N 1
ATOM 1679 C CA . LEU A 1 212 ? 7.222 1.026 -30.595 1.00 69.31 212 LEU A CA 1
ATOM 1680 C C . LEU A 1 212 ? 6.151 0.556 -29.598 1.00 69.31 212 LEU A C 1
ATOM 1682 O O . LEU A 1 212 ? 5.708 1.312 -28.735 1.00 69.31 212 LEU A O 1
ATOM 1686 N N . LYS A 1 213 ? 5.737 -0.714 -29.684 1.00 65.75 213 LYS A N 1
ATOM 1687 C CA . LYS A 1 213 ? 4.727 -1.274 -28.778 1.00 65.75 213 LYS A CA 1
ATOM 1688 C C . LYS A 1 213 ? 5.270 -1.430 -27.359 1.00 65.75 213 LYS A C 1
ATOM 1690 O O . LYS A 1 213 ? 4.564 -1.130 -26.401 1.00 65.75 213 LYS A O 1
ATOM 1695 N N . LEU A 1 214 ? 6.516 -1.876 -27.208 1.00 72.44 214 LEU A N 1
ATOM 1696 C CA . LEU A 1 214 ? 7.162 -1.977 -25.898 1.00 72.44 214 LEU A CA 1
ATOM 1697 C C . LEU A 1 214 ? 7.360 -0.601 -25.248 1.00 72.44 214 LEU A C 1
ATOM 1699 O O . LEU A 1 214 ? 7.150 -0.478 -24.041 1.00 72.44 214 LEU A O 1
ATOM 1703 N N . GLN A 1 215 ? 7.698 0.421 -26.041 1.00 68.56 215 GLN A N 1
ATOM 1704 C CA . GLN A 1 215 ? 7.783 1.811 -25.587 1.00 68.56 215 GLN A CA 1
ATOM 1705 C C . GLN A 1 215 ? 6.416 2.338 -25.131 1.00 68.56 215 GLN A C 1
ATOM 1707 O O . GLN A 1 215 ? 6.302 2.836 -24.015 1.00 68.56 215 GLN A O 1
ATOM 1712 N N . LEU A 1 216 ? 5.361 2.138 -25.930 1.00 70.00 216 LEU A N 1
ATOM 1713 C CA . LEU A 1 216 ? 3.997 2.561 -25.583 1.00 70.00 216 LEU A CA 1
ATOM 1714 C C . LEU A 1 216 ? 3.503 1.927 -24.269 1.00 70.00 216 LEU A C 1
ATOM 1716 O O . LEU A 1 216 ? 2.804 2.561 -23.480 1.00 70.00 216 LEU A O 1
ATOM 1720 N N . HIS A 1 217 ? 3.896 0.680 -24.005 1.00 68.38 217 HIS A N 1
ATOM 1721 C CA . HIS A 1 217 ? 3.542 -0.046 -22.784 1.00 68.38 217 HIS A CA 1
ATOM 1722 C C . HIS A 1 217 ? 4.542 0.124 -21.631 1.00 68.38 217 HIS A C 1
ATOM 1724 O O . HIS A 1 217 ? 4.431 -0.590 -20.634 1.00 68.38 217 HIS A O 1
ATOM 1730 N N . HIS A 1 218 ? 5.500 1.052 -21.743 1.00 71.19 218 HIS A N 1
ATOM 1731 C CA . HIS A 1 218 ? 6.490 1.354 -20.703 1.00 71.19 218 HIS A CA 1
ATOM 1732 C C . HIS A 1 218 ? 7.208 0.093 -20.178 1.00 71.19 218 HIS A C 1
ATOM 1734 O O . HIS A 1 218 ? 7.469 -0.066 -18.979 1.00 71.19 218 HIS A O 1
ATOM 1740 N N . VAL A 1 219 ? 7.503 -0.852 -21.080 1.00 66.50 219 VAL A N 1
ATOM 1741 C CA . VAL A 1 219 ? 8.208 -2.087 -20.727 1.00 66.50 219 VAL A CA 1
ATOM 1742 C C . VAL A 1 219 ? 9.651 -1.743 -20.395 1.00 66.50 219 VAL A C 1
ATOM 1744 O O . VAL A 1 219 ? 10.365 -1.145 -21.196 1.00 66.50 219 VAL A O 1
ATOM 1747 N N . SER A 1 220 ? 10.072 -2.124 -19.192 1.00 69.44 220 SER A N 1
ATOM 1748 C CA . SER A 1 220 ? 11.423 -1.864 -18.716 1.00 69.44 220 SER A CA 1
ATOM 1749 C C . SER A 1 220 ? 12.457 -2.662 -19.525 1.00 69.44 220 SER A C 1
ATOM 1751 O O . SER A 1 220 ? 12.163 -3.780 -19.950 1.00 69.44 220 SER A O 1
ATOM 1753 N N . GLU A 1 221 ? 13.631 -2.069 -19.778 1.00 67.88 221 GLU A N 1
ATOM 1754 C CA . GLU A 1 221 ? 14.682 -2.640 -20.647 1.00 67.88 221 GLU A CA 1
ATOM 1755 C C . GLU A 1 221 ? 15.062 -4.074 -20.268 1.00 67.88 221 GLU A C 1
ATOM 1757 O O . GLU A 1 221 ? 15.116 -4.948 -21.124 1.00 67.88 221 GLU A O 1
ATOM 1762 N N . ASP A 1 222 ? 15.166 -4.346 -18.967 1.00 62.97 222 ASP A N 1
ATOM 1763 C CA . ASP A 1 222 ? 15.436 -5.664 -18.378 1.00 62.97 222 ASP A CA 1
ATOM 1764 C C . ASP A 1 222 ? 14.432 -6.755 -18.788 1.00 62.97 222 ASP A C 1
ATOM 1766 O O . ASP A 1 222 ? 14.707 -7.947 -18.662 1.00 62.97 222 ASP A O 1
ATOM 1770 N N . LYS A 1 223 ? 13.248 -6.367 -19.271 1.00 72.69 223 LYS A N 1
ATOM 1771 C CA . LYS A 1 223 ? 12.195 -7.293 -19.700 1.00 72.69 223 LYS A CA 1
ATOM 1772 C C . LYS A 1 223 ? 12.091 -7.413 -21.212 1.00 72.69 223 LYS A C 1
ATOM 1774 O O . LYS A 1 223 ? 11.447 -8.354 -21.676 1.00 72.69 223 LYS A O 1
ATOM 1779 N N . LYS A 1 224 ? 12.676 -6.493 -21.984 1.00 74.31 224 LYS A N 1
ATOM 1780 C CA . LYS A 1 224 ? 12.541 -6.492 -23.447 1.00 74.31 224 LYS A CA 1
ATOM 1781 C C . LYS A 1 224 ? 13.159 -7.741 -24.068 1.00 74.31 224 LYS A C 1
ATOM 1783 O O . LYS A 1 224 ? 12.534 -8.324 -24.948 1.00 74.31 224 LYS A O 1
ATOM 1788 N N . ASP A 1 225 ? 14.280 -8.209 -23.530 1.00 70.88 225 ASP A N 1
ATOM 1789 C CA . ASP A 1 225 ? 14.973 -9.430 -23.954 1.00 70.88 225 ASP A CA 1
ATOM 1790 C C . ASP A 1 225 ? 14.086 -10.666 -23.756 1.00 70.88 225 ASP A C 1
ATOM 1792 O O . ASP A 1 225 ? 13.886 -11.456 -24.679 1.00 70.88 225 ASP A O 1
ATOM 1796 N N . ALA A 1 226 ? 13.454 -10.786 -22.584 1.00 74.81 226 ALA A N 1
ATOM 1797 C CA . ALA A 1 226 ? 12.517 -11.868 -22.287 1.00 74.81 226 ALA A CA 1
ATOM 1798 C C . ALA A 1 226 ? 11.275 -11.823 -23.197 1.00 74.81 226 ALA A C 1
ATOM 1800 O O . ALA A 1 226 ? 10.803 -12.861 -23.671 1.00 74.81 226 ALA A O 1
ATOM 1801 N N . TYR A 1 227 ? 10.761 -10.623 -23.492 1.00 73.38 227 TYR A N 1
ATOM 1802 C CA . TYR A 1 227 ? 9.677 -10.455 -24.459 1.00 73.38 227 TYR A CA 1
ATOM 1803 C C . TYR A 1 227 ? 10.117 -10.862 -25.861 1.00 73.38 227 TYR A C 1
ATOM 1805 O O . TYR A 1 227 ? 9.421 -11.649 -26.494 1.00 73.38 227 TYR A O 1
ATOM 1813 N N . LEU A 1 228 ? 11.264 -10.391 -26.343 1.00 74.88 228 LEU A N 1
ATOM 1814 C CA . LEU A 1 228 ? 11.776 -10.727 -27.666 1.00 74.88 228 LEU A CA 1
ATOM 1815 C C . LEU A 1 228 ? 11.993 -12.239 -27.809 1.00 74.88 228 LEU A C 1
ATOM 1817 O O . LEU A 1 228 ? 11.558 -12.832 -28.798 1.00 74.88 228 LEU A O 1
ATOM 1821 N N . TYR A 1 229 ? 12.570 -12.872 -26.787 1.00 75.06 229 TYR A N 1
ATOM 1822 C CA . TYR A 1 229 ? 12.774 -14.315 -26.739 1.00 75.06 229 TYR A CA 1
ATOM 1823 C C . TYR A 1 229 ? 11.449 -15.084 -26.817 1.00 75.06 229 TYR A C 1
ATOM 1825 O O . TYR A 1 229 ? 11.311 -15.993 -27.628 1.00 75.06 229 TYR A O 1
ATOM 1833 N N . SER A 1 230 ? 10.424 -14.660 -26.065 1.00 75.81 230 SER A N 1
ATOM 1834 C CA . SER A 1 230 ? 9.090 -15.289 -26.080 1.00 75.81 230 SER A CA 1
ATOM 1835 C C . SER A 1 230 ? 8.355 -15.186 -27.427 1.00 75.81 230 SER A C 1
ATOM 1837 O O . SER A 1 230 ? 7.426 -15.951 -27.705 1.00 75.81 230 SER A O 1
ATOM 1839 N N . ARG A 1 231 ? 8.733 -14.203 -28.256 1.00 71.06 231 ARG A N 1
ATOM 1840 C CA . ARG A 1 231 ? 8.151 -13.946 -29.583 1.00 71.06 231 ARG A CA 1
ATOM 1841 C C . ARG A 1 231 ? 8.999 -14.518 -30.721 1.00 71.06 231 ARG A C 1
ATOM 1843 O O . ARG A 1 231 ? 8.549 -14.487 -31.870 1.00 71.06 231 ARG A O 1
ATOM 1850 N N . SER A 1 232 ? 10.169 -15.053 -30.389 1.00 69.50 232 SER A N 1
ATOM 1851 C CA . SER A 1 232 ? 11.078 -15.742 -31.296 1.00 69.50 232 SER A CA 1
ATOM 1852 C C . SER A 1 232 ? 10.823 -17.247 -31.249 1.00 69.50 232 SER A C 1
ATOM 1854 O O . SER A 1 232 ? 10.399 -17.782 -30.230 1.00 69.50 232 SER A O 1
ATOM 1856 N N . GLY A 1 233 ? 11.046 -17.943 -32.359 1.00 72.06 233 GLY A N 1
ATOM 1857 C CA . GLY A 1 233 ? 10.874 -19.388 -32.475 1.00 72.06 233 GLY A CA 1
ATOM 1858 C C . GLY A 1 233 ? 11.891 -20.014 -33.431 1.00 72.06 233 GLY A C 1
ATOM 1859 O O . GLY A 1 233 ? 12.475 -19.347 -34.281 1.00 72.06 233 GLY A O 1
ATOM 1860 N N . GLY A 1 234 ? 12.129 -21.317 -33.307 1.00 69.94 234 GLY A N 1
ATOM 1861 C CA . GLY A 1 234 ? 12.973 -22.058 -34.253 1.00 69.94 234 GLY A CA 1
ATOM 1862 C C . GLY A 1 234 ? 14.395 -21.492 -34.386 1.00 69.94 234 GLY A C 1
ATOM 1863 O O . GLY A 1 234 ? 15.052 -21.201 -33.388 1.00 69.94 234 GLY A O 1
ATOM 1864 N N . ALA A 1 235 ? 14.871 -21.313 -35.625 1.00 62.06 235 ALA A N 1
ATOM 1865 C CA . ALA A 1 235 ? 16.233 -20.844 -35.919 1.00 62.06 235 ALA A CA 1
ATOM 1866 C C . ALA A 1 235 ? 16.554 -19.465 -35.314 1.00 62.06 235 ALA A C 1
ATOM 1868 O O . ALA A 1 235 ? 17.711 -19.114 -35.116 1.00 62.06 235 ALA A O 1
ATOM 1869 N N . CYS A 1 236 ? 15.523 -18.695 -34.989 1.00 65.56 236 CYS A N 1
ATOM 1870 C CA . CYS A 1 236 ? 15.626 -17.342 -34.480 1.00 65.56 236 CYS A CA 1
ATOM 1871 C C . CYS A 1 236 ? 15.923 -17.305 -32.978 1.00 65.56 236 CYS A C 1
ATOM 1873 O O . CYS A 1 236 ? 16.688 -16.456 -32.535 1.00 65.56 236 CYS A O 1
ATOM 1875 N N . GLN A 1 237 ? 15.382 -18.258 -32.208 1.00 69.62 237 GLN A N 1
ATOM 1876 C CA . GLN A 1 237 ? 15.819 -18.476 -30.824 1.00 69.62 237 GLN A CA 1
ATOM 1877 C C . GLN A 1 237 ? 17.254 -18.995 -30.797 1.00 69.62 237 GLN A C 1
ATOM 1879 O O . GLN A 1 237 ? 18.070 -18.431 -30.085 1.00 69.62 237 GLN A O 1
ATOM 1884 N N . ALA A 1 238 ? 17.594 -19.963 -31.656 1.00 69.75 238 ALA A N 1
ATOM 1885 C CA . ALA A 1 238 ? 18.964 -20.471 -31.750 1.00 69.75 238 ALA A CA 1
ATOM 1886 C C . ALA A 1 238 ? 19.980 -19.376 -32.140 1.00 69.75 238 ALA A C 1
ATOM 1888 O O . ALA A 1 238 ? 21.105 -19.355 -31.641 1.00 69.75 238 ALA A O 1
ATOM 1889 N N . TRP A 1 239 ? 19.584 -18.439 -33.006 1.00 70.56 239 TRP A N 1
ATOM 1890 C CA . TRP A 1 239 ? 20.392 -17.273 -33.363 1.00 70.56 239 TRP A CA 1
ATOM 1891 C C . TRP A 1 239 ? 20.535 -16.273 -32.201 1.00 70.56 239 TRP A C 1
ATOM 1893 O O . TRP A 1 239 ? 21.643 -15.799 -31.952 1.00 70.56 239 TRP A O 1
ATOM 1903 N N . LEU A 1 240 ? 19.461 -16.004 -31.446 1.00 70.31 240 LEU A N 1
ATOM 1904 C CA . LEU A 1 240 ? 19.519 -15.191 -30.222 1.00 70.31 240 LEU A CA 1
ATOM 1905 C C . LEU A 1 240 ? 20.408 -15.832 -29.150 1.00 70.31 240 LEU A C 1
ATOM 1907 O O . LEU A 1 240 ? 21.248 -15.149 -28.571 1.00 70.31 240 LEU A O 1
ATOM 1911 N N . ASP A 1 241 ? 20.274 -17.140 -28.931 1.00 72.19 241 ASP A N 1
ATOM 1912 C CA . ASP A 1 241 ? 21.093 -17.906 -27.990 1.00 72.19 241 ASP A CA 1
ATOM 1913 C C . ASP A 1 241 ? 22.578 -17.838 -28.381 1.00 72.19 241 ASP A C 1
ATOM 1915 O O . ASP A 1 241 ? 23.444 -17.664 -27.522 1.00 72.19 241 ASP A O 1
ATOM 1919 N N . ASN A 1 242 ? 22.891 -17.893 -29.683 1.00 72.62 242 ASN A N 1
ATOM 1920 C CA . ASN A 1 242 ? 24.256 -17.725 -30.178 1.00 72.62 242 ASN A CA 1
ATOM 1921 C C . ASN A 1 242 ? 24.789 -16.302 -29.951 1.00 72.62 242 ASN A C 1
ATOM 1923 O O . ASN A 1 242 ? 25.921 -16.146 -29.502 1.00 72.62 242 ASN A O 1
ATOM 1927 N N . LEU A 1 243 ? 23.988 -15.266 -30.215 1.00 66.00 243 LEU A N 1
ATOM 1928 C CA . LEU A 1 243 ? 24.375 -13.870 -29.981 1.00 66.00 243 LEU A CA 1
ATOM 1929 C C . LEU A 1 243 ? 24.623 -13.570 -28.501 1.00 66.00 243 LEU A C 1
ATOM 1931 O O . LEU A 1 243 ? 25.627 -12.940 -28.163 1.00 66.00 243 LEU A O 1
ATOM 1935 N N . LEU A 1 244 ? 23.745 -14.060 -27.628 1.00 66.75 244 LEU A N 1
ATOM 1936 C CA . LEU A 1 244 ? 23.863 -13.902 -26.182 1.00 66.75 244 LEU A CA 1
ATOM 1937 C C . LEU A 1 244 ? 25.066 -14.680 -25.639 1.00 66.75 244 LEU A C 1
ATOM 1939 O O . LEU A 1 244 ? 25.870 -14.126 -24.894 1.00 66.75 244 LEU A O 1
ATOM 1943 N N . SER A 1 245 ? 25.236 -15.939 -26.054 1.00 67.19 245 SER A N 1
ATOM 1944 C CA . SER A 1 245 ? 26.298 -16.810 -25.542 1.00 67.19 245 SER A CA 1
ATOM 1945 C C . SER A 1 245 ? 27.683 -16.502 -26.113 1.00 67.19 245 SER A C 1
ATOM 1947 O O . SER A 1 245 ? 28.672 -16.736 -25.423 1.00 67.19 245 SER A O 1
ATOM 1949 N N . LYS A 1 246 ? 27.781 -16.053 -27.370 1.00 61.78 246 LYS A N 1
ATOM 1950 C CA . LYS A 1 246 ? 29.062 -15.899 -28.079 1.00 61.78 246 LYS A CA 1
ATOM 1951 C C . LYS A 1 246 ? 29.530 -14.449 -28.175 1.00 61.78 246 LYS A C 1
ATOM 1953 O O . LYS A 1 246 ? 30.732 -14.214 -28.239 1.00 61.78 246 LYS A O 1
ATOM 1958 N N . TYR A 1 247 ? 28.604 -13.490 -28.184 1.00 61.28 247 TYR A N 1
ATOM 1959 C CA . TYR A 1 247 ? 28.915 -12.075 -28.413 1.00 61.28 247 TYR A CA 1
ATOM 1960 C C . TYR A 1 247 ? 28.434 -11.143 -27.291 1.00 61.28 247 TYR A C 1
ATOM 1962 O O . TYR A 1 247 ? 28.725 -9.950 -27.354 1.00 61.28 247 TYR A O 1
ATOM 1970 N N . GLY A 1 248 ? 27.728 -11.654 -26.271 1.00 63.38 248 GLY A N 1
ATOM 1971 C CA . GLY A 1 248 ? 27.282 -10.867 -25.115 1.00 63.38 248 GLY A CA 1
ATOM 1972 C C . GLY A 1 248 ? 26.350 -9.701 -25.470 1.00 63.38 248 GLY A C 1
ATOM 1973 O O . GLY A 1 248 ? 26.347 -8.690 -24.774 1.00 63.38 248 GLY A O 1
ATOM 1974 N N . VAL A 1 249 ? 25.606 -9.804 -26.577 1.00 61.69 249 VAL A N 1
ATOM 1975 C CA . VAL A 1 249 ? 24.777 -8.710 -27.113 1.00 61.69 249 VAL A CA 1
ATOM 1976 C C . VAL A 1 249 ? 23.448 -8.625 -26.360 1.00 61.69 249 VAL A C 1
ATOM 1978 O O . VAL A 1 249 ? 22.682 -9.582 -26.364 1.00 61.69 249 VAL A O 1
ATOM 1981 N N . VAL A 1 250 ? 23.154 -7.470 -25.758 1.00 60.50 250 VAL A N 1
ATOM 1982 C CA . VAL A 1 250 ? 21.873 -7.172 -25.081 1.00 60.50 250 VAL A CA 1
ATOM 1983 C C . VAL A 1 250 ? 20.820 -6.775 -26.126 1.00 60.50 250 VAL A C 1
ATOM 1985 O O . VAL A 1 250 ? 21.181 -6.189 -27.149 1.00 60.50 250 VAL A O 1
ATOM 1988 N N . ALA A 1 251 ? 19.521 -7.053 -25.924 1.00 57.16 251 ALA A N 1
ATOM 1989 C CA . ALA A 1 251 ? 18.541 -6.857 -27.008 1.00 57.16 251 ALA A CA 1
ATOM 1990 C C . ALA A 1 251 ? 18.344 -5.398 -27.452 1.00 57.16 251 ALA A C 1
ATOM 1992 O O . ALA A 1 251 ? 17.854 -5.166 -28.559 1.00 57.16 251 ALA A O 1
ATOM 1993 N N . ALA A 1 252 ? 18.770 -4.424 -26.646 1.00 56.56 252 ALA A N 1
ATOM 1994 C CA . ALA A 1 252 ? 18.836 -3.023 -27.054 1.00 56.56 252 ALA A CA 1
ATOM 1995 C C . ALA A 1 252 ? 19.781 -2.801 -28.252 1.00 56.56 252 ALA A C 1
ATOM 1997 O O . ALA A 1 252 ? 19.489 -1.968 -29.100 1.00 56.56 252 ALA A O 1
ATOM 1998 N N . ASP A 1 253 ? 20.849 -3.593 -28.379 1.00 60.41 253 ASP A N 1
ATOM 1999 C CA . ASP A 1 253 ? 21.872 -3.439 -29.422 1.00 60.41 253 ASP A CA 1
ATOM 2000 C C . ASP A 1 253 ? 21.630 -4.351 -30.632 1.00 60.41 253 ASP A C 1
ATOM 2002 O O . ASP A 1 253 ? 22.383 -4.322 -31.608 1.00 60.41 253 ASP A O 1
ATOM 2006 N N . LEU A 1 254 ? 20.570 -5.164 -30.608 1.00 61.91 254 LEU A N 1
ATOM 2007 C CA . LEU A 1 254 ? 20.315 -6.179 -31.631 1.00 61.91 254 LEU A CA 1
ATOM 2008 C C . LEU A 1 254 ? 20.158 -5.576 -33.035 1.00 61.91 254 LEU A C 1
ATOM 2010 O O . LEU A 1 254 ? 20.623 -6.157 -34.012 1.00 61.91 254 LEU A O 1
ATOM 2014 N N . TYR A 1 255 ? 19.560 -4.385 -33.142 1.00 53.41 255 TYR A N 1
ATOM 2015 C CA . TYR A 1 255 ? 19.368 -3.692 -34.421 1.00 53.41 255 TYR A CA 1
ATOM 2016 C C . TYR A 1 255 ? 20.696 -3.321 -35.101 1.00 53.41 255 TYR A C 1
ATOM 2018 O O . TYR A 1 255 ? 20.746 -3.225 -36.324 1.00 53.41 255 TYR A O 1
ATOM 2026 N N . THR A 1 256 ? 21.779 -3.163 -34.332 1.00 59.03 256 THR A N 1
ATOM 2027 C CA . THR A 1 256 ? 23.122 -2.864 -34.861 1.00 59.03 256 THR A CA 1
ATOM 2028 C C . THR A 1 256 ? 23.797 -4.084 -35.490 1.00 59.03 256 THR A C 1
ATOM 2030 O O . THR A 1 256 ? 24.781 -3.946 -36.211 1.00 59.03 256 THR A O 1
ATOM 2033 N N . LYS A 1 257 ? 23.280 -5.288 -35.214 1.00 55.44 257 LYS A N 1
ATOM 2034 C CA . LYS A 1 257 ? 23.821 -6.571 -35.683 1.00 55.44 257 LYS A CA 1
ATOM 2035 C C . LYS A 1 257 ? 23.003 -7.207 -36.810 1.00 55.44 257 LYS A C 1
ATOM 2037 O O . LYS A 1 257 ? 23.413 -8.242 -37.320 1.00 55.44 257 LYS A O 1
ATOM 2042 N N . ILE A 1 258 ? 21.857 -6.619 -37.164 1.00 51.81 258 ILE A N 1
ATOM 2043 C CA . ILE A 1 258 ? 20.917 -7.133 -38.180 1.00 51.81 258 ILE A CA 1
ATOM 2044 C C . ILE A 1 258 ? 21.098 -6.428 -39.549 1.00 51.81 258 ILE A C 1
ATOM 2046 O O . ILE A 1 258 ? 20.379 -6.755 -40.488 1.00 51.81 258 ILE A O 1
ATOM 2050 N N . SER A 1 259 ? 22.049 -5.488 -39.694 1.00 47.38 259 SER A N 1
ATOM 2051 C CA . SER A 1 259 ? 22.427 -4.917 -41.009 1.00 47.38 259 SER A CA 1
ATOM 2052 C C . SER A 1 259 ? 23.239 -5.881 -41.862 1.00 47.38 259 SER A C 1
ATOM 2054 O O . SER A 1 259 ? 24.192 -6.478 -41.315 1.00 47.38 259 SER A O 1
#

Sequence (259 aa):
MLALITEAKKRADVAAAKKKKAEDAEKARLLAIEQQRQQDEATTKTADEERNQRRKKIFNGEWRAKTENGKMEESENKIALYLSRFTDLLATCIAQLEDIHSLDDAVQTHKRAFDQFNSRLQQLQQRPVTALDAKSSNTSDRLNALAIDVGALKDNAQLQQTATQQLEQRICVAAANTSSALRKTTPKFDGPKIFCNSTKKDPIPWFRKFELKLQLHHVSEDKKDAYLYSRSGGACQAWLDNLLSKYGVVAADLYTKIS

Secondary structure (DSSP, 8-state):
-HHHHHHHHHHHHHHHHHHHHHHHHHHHHHHHHHHHHHHHHHHHHHHHHHHHHHHHHHHHHHHHHHHSS--HHHHHHHHHHHHHHHHHHHHHHHHHHHHHHHHHHHHHHHHHHHHHHHHHHHHHHTS------SS---HHHHHHHHHHHHHHHHHHHHHHHHHHHHHHHHHHHHHHHHHHTT--------S---BSTT----HHHHHHHHHHHHHHTT--HHHHHHHHHHHB-THHHHHHHHHHHHH---GGGGGGG--

Organism: Chara braunii (NCBI:txid69332)

pLDDT: mean 72.33, std 14.02, range [34.5, 95.12]

Radius of gyration: 35.25 Å; chains: 1; bounding box: 67×46×105 Å

Foldseek 3Di:
DVVVVVVVVVVVVVVVVVVVVVVVVVVVVVVVVVVVVVVVVVVVVVVVVVVVVVVVVCVVVVVVVVVVPPDVPVVVVVVVVVVVVVVVVVVVVVVLVVLVVVLVVLVVVLVVLVVVLVVLVVVVVPPDPDDPDDDDDDPVVVVVVVVVSVVVSVVSVVVSVVSVVVSVVSVVVSVVVVVVVDPLDPDDDPDALPQDPPDPDDVVVVVVVLVVSCVVSVPDQVCSLVVVLVSHDDVRNVVVCCCCVPVVDRPVCVVVVPD